Protein AF-A0A0D7ADF9-F1 (afdb_monomer_lite)

Structure (mmCIF, N/CA/C/O backbone):
data_AF-A0A0D7ADF9-F1
#
_entry.id   AF-A0A0D7ADF9-F1
#
loop_
_atom_site.group_PDB
_atom_site.id
_atom_site.type_symbol
_atom_site.label_atom_id
_atom_site.label_alt_id
_atom_site.label_comp_id
_atom_site.label_asym_id
_atom_site.label_entity_id
_atom_site.label_seq_id
_atom_site.pdbx_PDB_ins_code
_atom_site.Cartn_x
_atom_site.Cartn_y
_atom_site.Cartn_z
_atom_site.occupancy
_atom_site.B_iso_or_equiv
_atom_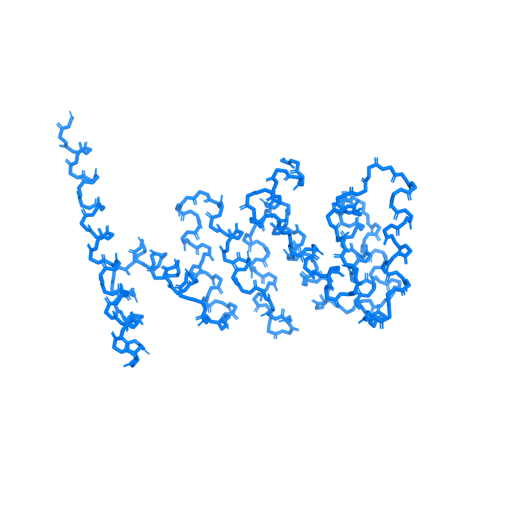site.auth_seq_id
_atom_site.auth_comp_id
_atom_site.auth_asym_id
_atom_site.auth_atom_id
_atom_site.pdbx_PDB_model_num
ATOM 1 N N . GLN A 1 1 ? -10.940 14.613 -0.377 1.00 57.09 1 GLN A N 1
ATOM 2 C CA . GLN A 1 1 ? -11.528 13.599 -1.283 1.00 57.09 1 GLN A CA 1
ATOM 3 C C . GLN A 1 1 ? -12.376 12.644 -0.447 1.00 57.09 1 GLN A C 1
ATOM 5 O O . GLN A 1 1 ? -11.973 12.342 0.666 1.00 57.09 1 GLN A O 1
ATOM 10 N N . THR A 1 2 ? -13.556 12.211 -0.900 1.00 80.81 2 THR A N 1
ATOM 11 C CA . THR A 1 2 ? -14.412 11.307 -0.099 1.00 80.81 2 THR A CA 1
ATOM 12 C C . THR A 1 2 ? -13.936 9.855 -0.244 1.00 80.81 2 THR A C 1
ATOM 14 O O . THR A 1 2 ? -13.665 9.434 -1.366 1.00 80.81 2 THR A O 1
ATOM 17 N N . ILE A 1 3 ? -13.902 9.060 0.839 1.00 86.38 3 ILE A N 1
ATOM 18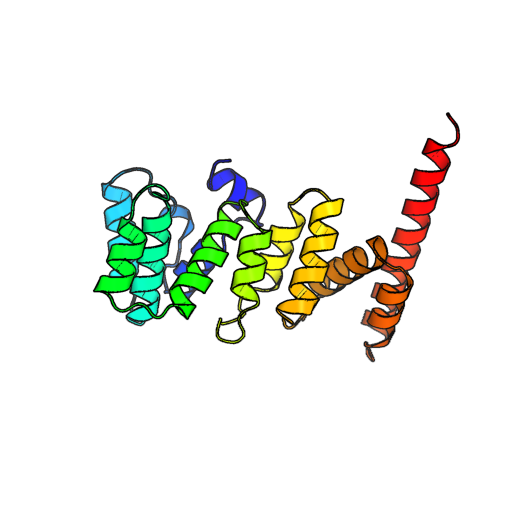 C CA . ILE A 1 3 ? -13.489 7.632 0.826 1.00 86.38 3 ILE A CA 1
ATOM 19 C C . ILE A 1 3 ? -14.104 6.844 -0.337 1.00 86.38 3 ILE A C 1
ATOM 21 O O . ILE A 1 3 ? -13.429 6.043 -0.972 1.00 86.38 3 ILE A O 1
ATOM 25 N N . ARG A 1 4 ? -15.381 7.080 -0.662 1.00 86.19 4 ARG A N 1
ATOM 26 C CA . ARG A 1 4 ? -16.057 6.378 -1.766 1.00 86.19 4 ARG A CA 1
ATOM 27 C C . ARG A 1 4 ? -15.427 6.655 -3.130 1.00 86.19 4 ARG A C 1
ATOM 29 O O . ARG A 1 4 ? -15.276 5.735 -3.923 1.00 86.19 4 ARG A O 1
ATOM 36 N N . GLN A 1 5 ? -15.045 7.906 -3.393 1.00 87.94 5 GLN A N 1
ATOM 37 C CA . GLN A 1 5 ? -14.331 8.266 -4.621 1.00 87.94 5 GLN A CA 1
ATOM 38 C C . GLN A 1 5 ? -12.962 7.592 -4.648 1.00 87.94 5 GLN A C 1
ATOM 40 O O . GLN A 1 5 ? -12.543 7.078 -5.677 1.00 87.94 5 GLN A O 1
ATOM 45 N N . ARG A 1 6 ? -12.282 7.560 -3.498 1.00 90.19 6 ARG A N 1
ATOM 46 C CA . ARG A 1 6 ? -10.973 6.925 -3.379 1.00 90.19 6 ARG A CA 1
ATOM 47 C C . ARG A 1 6 ? -11.046 5.419 -3.629 1.00 90.19 6 ARG A C 1
ATOM 49 O O . ARG A 1 6 ? -10.256 4.899 -4.403 1.00 90.19 6 ARG A O 1
ATOM 56 N N . ARG A 1 7 ? -12.062 4.750 -3.083 1.00 92.50 7 ARG A N 1
ATOM 57 C CA . ARG A 1 7 ? -12.361 3.338 -3.348 1.00 92.50 7 ARG A CA 1
ATOM 58 C C . ARG A 1 7 ? -12.608 3.072 -4.836 1.00 92.50 7 ARG A C 1
ATOM 60 O O . ARG A 1 7 ? -12.082 2.101 -5.364 1.00 92.50 7 ARG A O 1
ATOM 67 N N . ALA A 1 8 ? -13.346 3.944 -5.527 1.00 91.56 8 ALA A N 1
ATOM 68 C CA . ALA A 1 8 ? -13.576 3.810 -6.969 1.00 91.56 8 ALA A CA 1
ATOM 69 C C . ALA A 1 8 ? -12.272 3.877 -7.789 1.00 91.56 8 ALA A C 1
ATOM 71 O O . ALA A 1 8 ? -12.120 3.124 -8.744 1.00 91.56 8 ALA A O 1
ATOM 72 N N . LEU A 1 9 ? -11.313 4.718 -7.384 1.00 90.88 9 LEU A N 1
ATOM 73 C CA . LEU A 1 9 ? -9.990 4.797 -8.021 1.00 90.88 9 LEU A CA 1
ATOM 74 C C . LEU A 1 9 ? -9.098 3.577 -7.734 1.00 90.88 9 LEU A C 1
ATOM 76 O O . LEU A 1 9 ? -8.165 3.313 -8.483 1.00 90.88 9 LEU A O 1
ATOM 80 N N . LEU A 1 10 ? -9.375 2.837 -6.659 1.00 91.19 10 LEU A N 1
ATOM 81 C CA . LEU A 1 10 ? -8.577 1.702 -6.186 1.00 91.19 10 LEU A CA 1
ATOM 82 C C . LEU A 1 10 ? -9.228 0.355 -6.520 1.00 91.19 10 LEU A C 1
ATOM 84 O O . LEU A 1 10 ? -9.239 -0.567 -5.705 1.00 91.19 10 LEU A O 1
ATOM 88 N N . SER A 1 11 ? -9.807 0.241 -7.717 1.00 88.94 11 SER A N 1
ATOM 89 C CA . SER A 1 11 ? -10.508 -0.968 -8.185 1.00 88.94 11 SER A CA 1
ATOM 90 C C . SER A 1 11 ? -11.611 -1.455 -7.238 1.00 88.94 11 SER A C 1
ATOM 92 O O . SER A 1 11 ? -11.844 -2.652 -7.102 1.00 88.94 11 SER A O 1
ATOM 94 N N . GLY A 1 12 ? -12.283 -0.533 -6.547 1.00 89.06 12 GLY A N 1
ATOM 95 C CA . GLY A 1 12 ? -13.403 -0.856 -5.668 1.00 89.06 12 GLY A CA 1
ATOM 96 C C . GLY A 1 12 ? -13.019 -1.320 -4.261 1.00 89.06 12 GLY A C 1
ATOM 97 O O . GLY A 1 12 ? -13.927 -1.572 -3.471 1.00 89.06 12 GLY A O 1
ATOM 98 N N . THR A 1 13 ? -11.730 -1.387 -3.906 1.00 92.88 13 THR A N 1
ATOM 99 C CA . THR A 1 13 ? -11.281 -1.864 -2.585 1.00 92.88 13 THR A CA 1
ATOM 100 C C . THR A 1 13 ? -10.131 -1.043 -2.008 1.00 92.88 13 THR A C 1
ATOM 102 O O . THR A 1 13 ? -9.158 -0.722 -2.691 1.00 92.88 13 THR A O 1
ATOM 105 N N . LEU A 1 14 ? -10.242 -0.725 -0.719 1.00 93.94 14 LEU A N 1
ATOM 106 C CA . LEU A 1 14 ? -9.200 -0.094 0.093 1.00 93.94 14 LEU A CA 1
ATOM 107 C C . LEU A 1 14 ? -8.309 -1.144 0.780 1.00 93.94 14 LEU A C 1
ATOM 109 O O . LEU A 1 14 ? -8.674 -2.322 0.873 1.00 93.94 14 LEU A O 1
ATOM 113 N N . LEU A 1 15 ? -7.167 -0.720 1.324 1.00 93.44 15 LEU A N 1
ATOM 114 C CA . LEU A 1 15 ? -6.345 -1.572 2.192 1.00 93.44 15 LEU A CA 1
ATOM 115 C C . LEU A 1 15 ? -7.129 -1.961 3.446 1.00 93.44 15 LEU A C 1
ATOM 117 O O . LEU A 1 15 ? -7.128 -3.126 3.834 1.00 93.44 15 LEU A O 1
ATOM 121 N N . PHE A 1 16 ? -7.878 -1.026 4.033 1.00 94.25 16 PHE A N 1
ATOM 122 C CA . PHE A 1 16 ? -8.723 -1.316 5.186 1.00 94.25 16 PHE A CA 1
ATOM 123 C C . PHE A 1 16 ? -9.871 -2.274 4.852 1.00 94.25 16 PHE A C 1
ATOM 125 O O . PHE A 1 16 ? -10.178 -3.153 5.652 1.00 94.25 16 PHE A O 1
ATOM 132 N N . ASP A 1 17 ? -10.458 -2.185 3.652 1.00 94.56 17 ASP A N 1
ATOM 133 C CA . ASP A 1 17 ? -11.461 -3.164 3.209 1.00 94.56 17 ASP A CA 1
ATOM 134 C C . ASP A 1 17 ? -10.836 -4.567 3.132 1.00 94.56 17 ASP A C 1
ATOM 136 O O . ASP A 1 17 ? -11.424 -5.545 3.593 1.00 94.56 17 ASP A O 1
ATOM 140 N N . THR A 1 18 ? -9.606 -4.656 2.618 1.00 92.44 18 THR A N 1
ATOM 141 C CA . THR A 1 18 ? -8.841 -5.909 2.552 1.00 92.44 18 THR A CA 1
ATOM 142 C C . THR A 1 18 ? -8.542 -6.446 3.956 1.00 92.44 18 THR A C 1
ATOM 144 O O . THR A 1 18 ? -8.748 -7.631 4.220 1.00 92.44 18 THR A O 1
ATOM 147 N N . LEU A 1 19 ? -8.155 -5.576 4.896 1.00 92.38 19 LEU A N 1
ATOM 148 C CA . LEU A 1 19 ? -7.942 -5.937 6.299 1.00 92.38 19 LEU A CA 1
ATOM 149 C C . LEU A 1 19 ? -9.215 -6.522 6.927 1.00 92.38 19 LEU A C 1
ATOM 151 O O . LEU A 1 19 ? -9.173 -7.621 7.478 1.00 92.38 19 LEU A O 1
ATOM 155 N N . LEU A 1 20 ? -10.355 -5.836 6.802 1.00 93.69 20 LEU A N 1
ATOM 156 C CA . LEU A 1 20 ? -11.640 -6.308 7.330 1.00 93.69 20 LEU A CA 1
ATOM 157 C C . LEU A 1 20 ? -12.050 -7.651 6.706 1.00 93.69 20 LEU A C 1
ATOM 159 O O . LEU A 1 20 ? -12.475 -8.559 7.424 1.00 93.69 20 LEU A O 1
ATOM 163 N N . PHE A 1 21 ? -11.848 -7.814 5.396 1.00 92.94 21 PHE A N 1
ATOM 164 C CA . PHE A 1 21 ? -12.131 -9.066 4.697 1.00 92.94 21 PHE A CA 1
ATOM 165 C C . PHE A 1 21 ? -11.279 -10.234 5.209 1.00 92.94 21 PHE A C 1
ATOM 167 O O . PHE A 1 21 ? -11.805 -11.315 5.486 1.00 92.94 21 PHE A O 1
ATOM 174 N N . THR A 1 22 ? -9.973 -10.025 5.422 1.00 90.12 22 THR A N 1
ATOM 175 C CA . THR A 1 22 ? -9.104 -11.052 6.035 1.00 90.12 22 THR A CA 1
ATOM 176 C C . THR A 1 22 ? -9.523 -11.384 7.471 1.00 90.12 22 THR A C 1
ATOM 178 O O . THR A 1 22 ? -9.402 -12.531 7.905 1.00 90.12 22 THR A O 1
ATOM 181 N N . GLY A 1 23 ? -10.127 -10.417 8.166 1.00 88.69 23 GLY A N 1
ATOM 182 C CA . GLY A 1 23 ? -10.823 -10.589 9.439 1.00 88.69 23 GLY A CA 1
ATOM 183 C C . GLY A 1 23 ? -12.158 -11.323 9.359 1.00 88.69 23 GLY A C 1
ATOM 184 O O . GLY A 1 23 ? -12.841 -11.440 10.366 1.00 88.69 23 GLY A O 1
ATOM 185 N N . GLY A 1 24 ? -12.578 -11.836 8.206 1.00 89.94 24 GLY A N 1
ATOM 186 C CA . GLY A 1 24 ? -13.839 -12.573 8.080 1.00 89.94 24 GLY A CA 1
ATOM 187 C C . GLY A 1 24 ? -15.088 -11.696 7.979 1.00 89.94 24 GLY A C 1
ATOM 188 O O . GLY A 1 24 ? -16.194 -12.231 7.986 1.00 89.94 24 GLY A O 1
ATOM 189 N N . ILE A 1 25 ? -14.939 -10.378 7.837 1.00 93.38 25 ILE A N 1
ATOM 190 C CA . ILE A 1 25 ? -16.053 -9.483 7.514 1.00 93.38 25 ILE A CA 1
ATOM 191 C C . ILE A 1 25 ? -16.279 -9.559 6.001 1.00 93.38 25 ILE A C 1
ATOM 193 O O . ILE A 1 25 ? -15.477 -9.058 5.219 1.00 93.38 25 ILE A O 1
ATOM 197 N N . THR A 1 26 ? -17.357 -10.218 5.581 1.00 89.00 26 THR A N 1
ATOM 198 C CA . THR A 1 26 ? -17.591 -10.585 4.173 1.00 89.00 26 THR A CA 1
ATOM 199 C C . THR A 1 26 ? -17.927 -9.408 3.261 1.00 89.00 26 THR A C 1
ATOM 201 O O . THR A 1 26 ? -17.596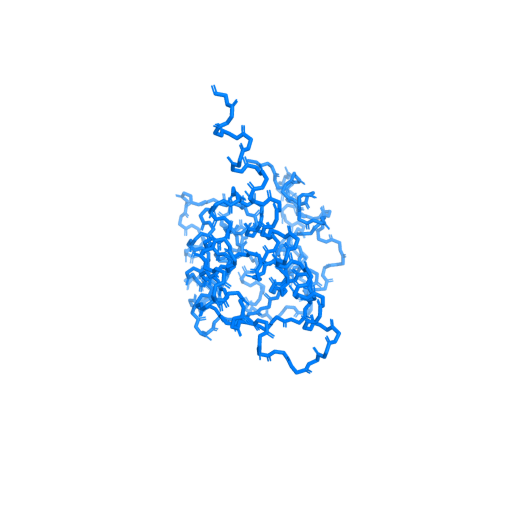 -9.459 2.080 1.00 89.00 26 THR A O 1
ATOM 204 N N . ASP A 1 27 ? -18.531 -8.343 3.794 1.00 90.69 27 ASP A N 1
ATOM 205 C CA . ASP A 1 27 ? -18.849 -7.122 3.044 1.00 90.69 27 ASP A CA 1
ATOM 206 C C . ASP A 1 27 ? -18.341 -5.855 3.765 1.00 90.69 27 ASP A C 1
ATOM 208 O O . ASP A 1 27 ? -19.103 -5.138 4.422 1.00 90.69 27 ASP A O 1
ATOM 212 N N . PRO A 1 28 ? -17.033 -5.552 3.668 1.00 91.88 28 PRO A N 1
ATOM 213 C CA . PRO A 1 28 ? -16.448 -4.360 4.281 1.00 91.88 28 PRO A CA 1
ATOM 214 C C . PRO A 1 28 ? -17.020 -3.046 3.735 1.00 91.88 28 PRO A C 1
ATOM 216 O O . PRO A 1 28 ? -17.147 -2.064 4.470 1.00 91.88 28 PRO A O 1
ATOM 219 N N . ALA A 1 29 ? -17.386 -3.015 2.450 1.00 90.75 29 ALA A N 1
ATOM 220 C CA . ALA A 1 29 ? -17.785 -1.794 1.758 1.00 90.75 29 ALA A CA 1
ATOM 221 C C . ALA A 1 29 ? -19.143 -1.248 2.230 1.00 90.75 29 ALA A C 1
ATOM 223 O O . ALA A 1 29 ? -19.370 -0.036 2.132 1.00 90.75 29 ALA A O 1
ATOM 224 N N . SER A 1 30 ? -20.028 -2.106 2.754 1.00 90.50 30 SER A N 1
ATOM 225 C CA . SER A 1 30 ? -21.293 -1.678 3.366 1.00 90.50 30 SER A CA 1
ATOM 226 C C . SER A 1 30 ? -21.139 -1.166 4.798 1.00 90.50 30 SER A C 1
ATOM 228 O O . SER A 1 30 ? -21.942 -0.334 5.232 1.00 90.50 30 SER A O 1
ATOM 230 N N . LEU A 1 31 ? -20.102 -1.605 5.518 1.00 91.44 31 LEU A N 1
ATOM 231 C CA . LEU A 1 31 ? -19.829 -1.188 6.896 1.00 91.44 31 LEU A CA 1
ATOM 232 C C . LEU A 1 31 ? -18.929 0.052 6.981 1.00 91.44 31 LEU A C 1
ATOM 234 O O . LEU A 1 31 ? -19.124 0.890 7.865 1.00 91.44 31 LEU A O 1
ATOM 238 N N . TYR A 1 32 ? -17.967 0.194 6.066 1.00 91.69 32 TYR A N 1
ATOM 239 C CA . TYR A 1 32 ? -17.003 1.292 6.052 1.00 91.69 32 TYR A CA 1
ATOM 240 C C . TYR A 1 32 ? -17.137 2.170 4.787 1.00 91.69 32 TYR A C 1
ATOM 242 O O . TYR A 1 32 ? -17.146 1.655 3.663 1.00 91.69 32 TYR A O 1
ATOM 250 N N . PRO A 1 33 ? -17.179 3.512 4.912 1.00 91.75 33 PRO A N 1
ATOM 251 C CA . PRO A 1 33 ? -17.131 4.289 6.152 1.00 91.75 33 PRO A CA 1
ATOM 252 C C . PRO A 1 33 ? -18.488 4.357 6.877 1.00 91.75 33 PRO A C 1
ATOM 254 O O . PRO A 1 33 ? -19.530 4.452 6.215 1.00 91.75 33 PRO A O 1
ATOM 257 N N . PRO A 1 34 ? -18.494 4.386 8.223 1.00 91.56 34 PRO A N 1
ATOM 258 C CA . PRO A 1 34 ? -19.718 4.557 8.996 1.00 91.56 34 PRO A CA 1
ATOM 259 C C . PRO A 1 34 ? -20.325 5.945 8.746 1.00 91.56 34 PRO A C 1
ATOM 261 O O . PRO A 1 34 ? -19.618 6.950 8.710 1.00 91.56 34 PRO A O 1
ATOM 264 N N . LYS A 1 35 ? -21.650 6.002 8.557 1.00 89.19 35 LYS A N 1
ATOM 265 C CA . LYS A 1 35 ? -22.384 7.250 8.259 1.00 89.19 35 LYS A CA 1
ATOM 266 C C . LYS A 1 35 ? -22.910 7.959 9.510 1.00 89.19 35 LYS A C 1
ATOM 268 O O . LYS A 1 35 ? -23.186 9.151 9.462 1.00 89.19 35 LYS A O 1
ATOM 273 N N . ASP A 1 36 ? -23.071 7.213 10.597 1.00 91.62 36 ASP A N 1
ATOM 274 C CA . ASP A 1 36 ? -23.625 7.662 11.870 1.00 91.62 36 ASP A CA 1
ATOM 275 C C . ASP A 1 36 ? -23.057 6.815 13.028 1.00 91.62 36 ASP A C 1
ATOM 277 O O . ASP A 1 36 ? -22.325 5.840 12.817 1.00 91.62 36 ASP A O 1
ATOM 281 N N . LEU A 1 37 ? -23.392 7.187 14.268 1.00 91.25 37 LEU A N 1
ATOM 282 C CA . LEU A 1 37 ? -22.917 6.502 15.474 1.00 91.25 37 LEU A CA 1
ATOM 283 C C . LEU A 1 37 ? -23.370 5.033 15.541 1.00 91.25 37 LEU A C 1
ATOM 285 O O . LEU A 1 37 ? -22.626 4.179 16.024 1.00 91.25 37 LEU A O 1
ATOM 289 N N . SER A 1 38 ? -24.568 4.720 15.050 1.00 93.94 38 SER A N 1
ATOM 290 C CA . SER A 1 38 ? -25.106 3.356 15.039 1.00 93.94 38 SER A CA 1
ATOM 291 C C . SER A 1 38 ? -24.348 2.472 14.046 1.00 93.94 38 SER A C 1
ATOM 293 O O . SER A 1 38 ? -24.029 1.323 14.349 1.00 93.94 38 SER A O 1
ATOM 295 N N . ALA A 1 39 ? -23.999 3.004 12.874 1.00 93.12 39 ALA A N 1
ATOM 296 C CA . ALA A 1 39 ? -23.142 2.349 11.895 1.00 93.12 39 ALA A CA 1
ATOM 297 C C . ALA A 1 39 ? -21.728 2.124 12.445 1.00 93.12 39 ALA A C 1
ATOM 299 O O . ALA A 1 39 ? -21.191 1.032 12.279 1.00 93.12 39 ALA A O 1
ATOM 300 N N . LEU A 1 40 ? -21.161 3.103 13.161 1.00 94.06 40 LEU A N 1
ATOM 301 C CA . LEU A 1 40 ? -19.863 2.939 13.818 1.00 94.06 40 LEU A CA 1
ATOM 302 C C . LEU A 1 40 ? -19.903 1.824 14.870 1.00 94.06 40 LEU A C 1
ATOM 304 O O . LEU A 1 40 ? -19.030 0.962 14.868 1.00 94.06 40 LEU A O 1
ATOM 308 N N . ARG A 1 41 ? -20.934 1.787 15.725 1.00 94.69 41 ARG A N 1
ATOM 309 C CA . ARG A 1 41 ? -21.112 0.711 16.717 1.00 94.69 41 ARG A CA 1
ATOM 310 C C . ARG A 1 41 ? -21.208 -0.665 16.061 1.00 94.69 41 ARG A C 1
ATOM 312 O O . ARG A 1 41 ? -20.578 -1.596 16.544 1.00 94.69 41 ARG A O 1
ATOM 319 N N . ARG A 1 42 ? -21.943 -0.786 14.948 1.00 94.75 42 ARG A N 1
ATOM 320 C CA . ARG A 1 42 ? -22.027 -2.039 14.177 1.00 94.75 42 ARG A CA 1
ATOM 321 C C . ARG A 1 42 ? -20.680 -2.460 13.595 1.00 94.75 42 ARG A C 1
ATOM 323 O O . ARG A 1 42 ? -20.345 -3.633 13.671 1.00 94.75 42 ARG A O 1
ATOM 330 N N . LEU A 1 43 ? -19.911 -1.522 13.041 1.00 95.38 43 LEU A N 1
ATOM 331 C CA . LEU A 1 43 ? -18.573 -1.807 12.517 1.00 95.38 43 LEU A CA 1
ATOM 332 C C . LEU A 1 43 ? -17.622 -2.264 13.632 1.00 95.38 43 LEU A C 1
ATOM 334 O O . LEU A 1 43 ? -16.918 -3.253 13.464 1.00 95.38 43 LEU A O 1
ATOM 338 N N . VAL A 1 44 ? -17.628 -1.582 14.780 1.00 94.94 44 VAL A N 1
ATOM 339 C CA . VAL A 1 44 ? -16.801 -1.963 15.935 1.00 94.94 44 VAL A CA 1
ATOM 340 C C . VAL A 1 44 ? -17.205 -3.336 16.470 1.00 94.94 44 VAL A C 1
ATOM 342 O O . VAL A 1 44 ? -16.325 -4.164 16.683 1.00 94.94 44 VAL A O 1
ATOM 345 N N . ALA A 1 45 ? -18.505 -3.612 16.615 1.00 94.94 45 ALA A N 1
ATOM 346 C CA . ALA A 1 45 ? -18.993 -4.930 17.021 1.00 94.94 45 ALA A CA 1
ATOM 347 C C . ALA A 1 45 ? -18.552 -6.021 16.032 1.00 94.94 45 ALA A C 1
ATOM 349 O O . ALA A 1 45 ? -17.985 -7.022 16.445 1.00 94.94 45 ALA A O 1
ATOM 350 N N . ALA A 1 46 ? -18.679 -5.787 14.721 1.00 95.12 46 ALA A N 1
ATOM 351 C CA . ALA A 1 46 ? -18.221 -6.734 13.702 1.00 95.12 46 ALA A CA 1
ATOM 352 C C . ALA A 1 46 ? -16.707 -7.021 13.775 1.00 95.12 46 ALA A C 1
ATOM 354 O O . ALA A 1 46 ? -16.280 -8.147 13.530 1.00 95.12 46 ALA A O 1
ATOM 355 N N . ILE A 1 47 ? -15.889 -6.020 14.125 1.00 95.06 47 ILE A N 1
ATOM 356 C CA . ILE A 1 47 ? -14.447 -6.202 14.355 1.00 95.06 47 ILE A CA 1
ATOM 357 C C . ILE A 1 47 ? -14.195 -6.992 15.647 1.00 95.06 47 ILE A C 1
ATOM 359 O O . ILE A 1 47 ? -13.322 -7.856 15.666 1.00 95.06 47 ILE A O 1
ATOM 363 N N . GLN A 1 48 ? -14.931 -6.705 16.723 1.00 93.69 48 GLN A N 1
ATOM 364 C CA . GLN A 1 48 ? -14.769 -7.365 18.023 1.00 93.69 48 GLN A CA 1
ATOM 365 C C . GLN A 1 48 ? -15.220 -8.829 18.003 1.00 93.69 48 GLN A C 1
ATOM 367 O O . GLN A 1 48 ? -14.526 -9.676 18.562 1.00 93.69 48 GLN A O 1
ATOM 372 N N . ASP A 1 49 ? -16.322 -9.118 17.314 1.00 93.06 49 ASP A N 1
ATOM 373 C CA . ASP A 1 49 ? -16.923 -10.450 17.195 1.00 93.06 49 ASP A CA 1
ATOM 374 C C . ASP A 1 49 ? -16.239 -11.314 16.117 1.00 93.06 49 ASP A C 1
ATOM 376 O O . ASP A 1 49 ? -16.553 -12.496 15.954 1.00 93.06 49 ASP A O 1
ATOM 380 N N . SER A 1 50 ? -15.285 -10.745 15.371 1.00 92.62 50 SER A N 1
ATOM 381 C CA . SER A 1 50 ? -14.498 -11.482 14.385 1.00 92.62 50 SER A CA 1
ATOM 382 C C . SER A 1 50 ? -13.658 -12.574 15.052 1.00 92.62 50 SER A C 1
ATOM 384 O O . SER A 1 50 ? -12.706 -12.308 15.787 1.00 92.62 50 SER A O 1
ATOM 386 N N . SER A 1 51 ? -13.942 -13.826 14.696 1.00 85.31 51 SER A N 1
ATOM 387 C CA . SER A 1 51 ? -13.169 -14.990 15.141 1.00 85.31 51 SER A CA 1
ATOM 388 C C . SER A 1 51 ? -11.800 -15.120 14.463 1.00 85.31 51 SER A C 1
ATOM 390 O O . SER A 1 51 ? -10.941 -15.851 14.951 1.00 85.31 51 SER A O 1
ATOM 392 N N . ARG A 1 52 ? -11.577 -14.426 13.338 1.00 90.25 52 ARG A N 1
ATOM 393 C CA . ARG A 1 52 ? -10.311 -14.469 12.582 1.00 90.25 52 ARG A CA 1
ATOM 394 C C . ARG A 1 52 ? -9.287 -13.454 13.066 1.00 90.25 52 ARG A C 1
ATOM 396 O O . ARG A 1 52 ? -8.100 -13.598 12.763 1.00 90.25 52 ARG A O 1
ATOM 403 N N . PHE A 1 53 ? -9.720 -12.435 13.797 1.00 91.06 53 PHE A N 1
ATOM 404 C CA . PHE A 1 53 ? -8.804 -11.492 14.407 1.00 91.06 53 PHE A CA 1
ATOM 405 C C . PHE A 1 53 ? -8.360 -11.959 15.795 1.00 91.06 53 PHE A C 1
ATOM 407 O O . PHE A 1 53 ? -9.143 -12.070 16.744 1.00 91.06 53 PHE A O 1
ATOM 414 N N . ASP A 1 54 ? -7.048 -12.146 15.929 1.00 90.44 54 ASP A N 1
ATOM 415 C CA . ASP A 1 54 ? -6.400 -12.100 17.232 1.00 90.44 54 ASP A CA 1
ATOM 416 C C . ASP A 1 54 ? -6.574 -10.708 17.874 1.00 90.44 54 ASP A C 1
ATOM 418 O O . ASP A 1 54 ? -6.998 -9.740 17.233 1.00 90.44 54 ASP A O 1
ATOM 422 N N . GLN A 1 55 ? -6.267 -10.614 19.166 1.00 91.00 55 GLN A N 1
ATOM 423 C CA . GLN A 1 55 ? -6.448 -9.379 19.927 1.00 91.00 55 GLN A CA 1
ATOM 424 C C . GLN A 1 55 ? -5.691 -8.196 19.298 1.00 91.00 55 GLN A C 1
ATOM 426 O O . GLN A 1 55 ? -6.242 -7.107 19.176 1.00 91.00 55 GLN A O 1
ATOM 431 N N . ILE A 1 56 ? -4.470 -8.429 18.810 1.00 89.19 56 ILE A N 1
ATOM 432 C CA . ILE A 1 56 ? -3.617 -7.390 18.223 1.00 89.19 56 ILE A CA 1
ATOM 433 C C . ILE A 1 56 ? -4.238 -6.837 16.936 1.00 89.19 56 ILE A C 1
ATOM 435 O O . ILE A 1 56 ? -4.253 -5.622 16.731 1.00 89.19 56 ILE A O 1
ATOM 439 N N . LYS A 1 57 ? -4.770 -7.701 16.066 1.00 89.88 57 LYS A N 1
ATOM 440 C CA . LYS A 1 57 ? -5.449 -7.291 14.830 1.00 89.88 57 LYS A CA 1
ATOM 441 C C . LYS A 1 57 ? -6.736 -6.528 15.119 1.00 89.88 57 LYS A C 1
ATOM 443 O O . LYS A 1 57 ? -6.985 -5.525 14.450 1.00 89.88 57 LYS A O 1
ATOM 448 N N . ARG A 1 58 ? -7.515 -6.943 16.129 1.00 94.00 58 ARG A N 1
ATOM 449 C CA . ARG A 1 58 ? -8.710 -6.197 16.574 1.00 94.00 58 ARG A CA 1
ATOM 450 C C . ARG A 1 58 ? -8.331 -4.800 17.046 1.00 94.00 58 ARG A C 1
ATOM 452 O O . ARG A 1 58 ? -8.900 -3.822 16.565 1.00 94.00 58 ARG A O 1
ATOM 459 N N . ASP A 1 59 ? -7.326 -4.699 17.909 1.00 93.31 59 ASP A N 1
ATOM 460 C CA . ASP A 1 59 ? -6.879 -3.416 18.449 1.00 93.31 59 ASP A CA 1
ATOM 461 C C . ASP A 1 59 ? -6.280 -2.524 17.352 1.00 93.31 59 ASP A C 1
ATOM 463 O O . ASP A 1 59 ? -6.560 -1.328 17.306 1.00 93.31 59 ASP A O 1
ATOM 467 N N . SER A 1 60 ? -5.549 -3.099 16.394 1.00 91.81 60 SER A N 1
ATOM 468 C CA . SER A 1 60 ? -5.027 -2.374 15.226 1.00 91.81 60 SER A CA 1
ATOM 469 C C . SER A 1 60 ? -6.152 -1.852 14.322 1.00 91.81 60 SER A C 1
ATOM 471 O O . SER A 1 60 ? -6.118 -0.702 13.888 1.00 91.81 60 SER A O 1
ATOM 473 N N . ALA A 1 61 ? -7.197 -2.649 14.075 1.00 93.56 61 ALA A N 1
ATOM 474 C CA . ALA A 1 61 ? -8.354 -2.215 13.293 1.00 93.56 61 ALA A CA 1
ATOM 475 C C . ALA A 1 61 ? -9.151 -1.104 14.002 1.00 93.56 61 ALA A C 1
ATOM 477 O O . ALA A 1 61 ? -9.593 -0.154 13.357 1.00 93.56 61 ALA A O 1
ATOM 478 N N . ILE A 1 62 ? -9.297 -1.169 15.329 1.00 94.19 62 ILE A N 1
ATOM 479 C CA . ILE A 1 62 ? -9.920 -0.093 16.116 1.00 94.19 62 ILE A CA 1
ATOM 480 C C . ILE A 1 62 ? -9.045 1.167 16.092 1.00 94.19 62 ILE A C 1
ATOM 482 O O . ILE A 1 62 ? -9.556 2.267 15.870 1.00 94.19 62 ILE A O 1
ATOM 486 N N . TYR A 1 63 ? -7.728 1.020 16.245 1.00 94.25 63 TYR A N 1
ATOM 487 C CA . TYR A 1 63 ? -6.771 2.120 16.134 1.00 94.25 63 TYR A CA 1
ATOM 488 C C . TYR A 1 63 ? -6.875 2.833 14.775 1.00 94.25 63 TYR A C 1
ATOM 490 O O . TYR A 1 63 ? -6.907 4.065 14.730 1.00 94.25 63 TYR A O 1
ATOM 498 N N . TYR A 1 64 ? -7.035 2.080 13.679 1.00 94.06 64 TYR A N 1
ATOM 499 C CA . TYR A 1 64 ? -7.288 2.633 12.344 1.00 94.06 64 TYR A CA 1
ATOM 500 C C . TYR A 1 64 ? -8.536 3.529 12.303 1.00 94.06 64 TYR A C 1
ATOM 502 O O . TYR A 1 64 ? -8.532 4.586 11.676 1.00 94.06 64 TYR A O 1
ATOM 510 N N . LEU A 1 65 ? -9.624 3.133 12.968 1.00 93.56 65 LEU A N 1
ATOM 511 C CA . LEU A 1 65 ? -10.846 3.943 13.010 1.00 93.56 65 LEU A CA 1
ATOM 512 C C . LEU A 1 65 ? -10.645 5.226 13.823 1.00 93.56 65 LEU A C 1
ATOM 514 O O . LEU A 1 65 ? -11.120 6.290 13.426 1.00 93.56 65 LEU A O 1
ATOM 518 N N . LEU A 1 66 ? -9.910 5.147 14.936 1.00 92.00 66 LEU A N 1
ATOM 519 C CA . LEU A 1 66 ? -9.616 6.304 15.787 1.00 92.00 66 LEU A CA 1
ATOM 520 C C . LEU A 1 66 ? -8.744 7.349 15.080 1.00 92.00 66 LEU A C 1
ATOM 522 O O . LEU A 1 66 ? -8.868 8.539 15.372 1.00 92.00 66 LEU A O 1
ATOM 526 N N . LYS A 1 67 ? -7.926 6.933 14.106 1.00 89.75 67 LYS A N 1
ATOM 527 C CA . LYS A 1 67 ? -7.122 7.828 13.256 1.00 89.75 67 LYS A CA 1
ATOM 528 C C . LYS A 1 67 ? -7.940 8.826 12.441 1.00 89.75 67 LYS A C 1
ATOM 530 O O . LYS A 1 67 ? -7.388 9.831 12.015 1.00 89.75 67 LYS A O 1
ATOM 535 N N . TRP A 1 68 ? -9.249 8.620 12.283 1.00 84.75 68 TRP A N 1
ATOM 536 C CA . TRP A 1 68 ? -10.128 9.611 11.652 1.00 84.75 68 TRP A CA 1
ATOM 537 C C . TRP A 1 68 ? -10.140 10.968 12.375 1.00 84.75 68 TRP A C 1
ATOM 539 O O . TRP A 1 68 ? -10.447 11.996 11.776 1.00 84.75 68 TRP A O 1
ATOM 549 N N . HIS A 1 69 ? -9.790 10.976 13.662 1.00 81.50 69 HIS A N 1
ATOM 550 C CA . HIS A 1 69 ? -9.678 12.171 14.487 1.00 81.50 69 HIS A CA 1
ATOM 551 C C . HIS A 1 69 ? -8.203 12.543 14.705 1.00 81.50 69 HIS A C 1
ATOM 553 O O . HIS A 1 69 ? -7.738 12.563 15.839 1.00 81.50 69 HIS A O 1
ATOM 559 N N . GLU A 1 70 ? -7.457 12.830 13.628 1.00 70.06 70 GLU A N 1
ATOM 560 C CA . GLU A 1 70 ? -6.004 13.105 13.676 1.00 70.06 70 GLU A CA 1
ATOM 561 C C . GLU A 1 70 ? -5.588 14.211 14.660 1.00 70.06 70 GLU A C 1
ATOM 563 O O . GLU A 1 70 ? -4.462 14.205 15.156 1.00 70.06 70 GLU A O 1
ATOM 568 N N . THR A 1 71 ? -6.477 15.167 14.938 1.00 75.25 71 THR A N 1
ATOM 569 C CA . THR A 1 71 ? -6.223 16.281 15.861 1.00 75.25 71 THR A CA 1
ATOM 570 C C . THR A 1 71 ? -6.329 15.891 17.336 1.00 75.25 71 THR A C 1
ATOM 572 O O . THR A 1 71 ? -5.979 16.697 18.193 1.00 75.25 71 THR A O 1
ATOM 575 N N . ASP A 1 72 ? -6.846 14.700 17.645 1.00 81.94 72 ASP A N 1
ATOM 576 C CA . ASP A 1 72 ? -7.050 14.205 19.006 1.00 81.94 72 ASP A CA 1
ATOM 577 C C . ASP A 1 72 ? -6.005 13.126 19.360 1.00 81.94 72 ASP A C 1
ATOM 579 O O . ASP A 1 72 ? -5.549 12.356 18.514 1.00 81.94 72 ASP A O 1
ATOM 583 N N . ASP A 1 73 ? -5.645 13.036 20.638 1.00 84.38 73 ASP A N 1
ATOM 584 C CA . ASP A 1 73 ? -4.702 12.045 21.160 1.00 84.38 73 ASP A CA 1
ATOM 585 C C . ASP A 1 73 ? -5.348 10.664 21.387 1.00 84.38 73 ASP A C 1
ATOM 587 O O . ASP A 1 73 ? -4.658 9.696 21.701 1.00 84.38 73 ASP A O 1
ATOM 591 N N . ARG A 1 74 ? -6.664 10.523 21.164 1.00 89.25 74 ARG A N 1
ATOM 592 C CA . ARG A 1 74 ? -7.418 9.263 21.356 1.00 89.25 74 ARG A CA 1
ATOM 593 C C . ARG A 1 74 ? -6.747 8.033 20.761 1.00 89.25 74 ARG A C 1
ATOM 595 O O . ARG A 1 74 ? -6.681 7.008 21.430 1.00 89.25 74 ARG A O 1
ATOM 602 N N . ALA A 1 75 ? -6.259 8.114 19.523 1.00 90.19 75 ALA A N 1
ATOM 603 C CA . ALA A 1 75 ? -5.619 6.970 18.879 1.00 90.19 75 ALA A CA 1
ATOM 604 C C . ALA A 1 75 ? -4.344 6.550 19.633 1.00 90.19 75 ALA A C 1
ATOM 606 O O . ALA A 1 75 ? -4.136 5.367 19.896 1.00 90.19 75 ALA A O 1
ATOM 607 N N . ARG A 1 76 ? -3.506 7.514 20.035 1.00 88.50 76 ARG A N 1
ATOM 608 C CA . ARG A 1 76 ? -2.259 7.253 20.773 1.00 88.50 76 ARG A CA 1
ATOM 609 C C . ARG A 1 76 ? -2.529 6.773 22.193 1.00 88.50 76 ARG A C 1
ATOM 611 O O . ARG A 1 76 ? -1.936 5.786 22.616 1.00 88.50 76 ARG A O 1
ATOM 618 N N . SER A 1 77 ? -3.453 7.427 22.889 1.00 91.06 77 SER A N 1
ATOM 619 C CA . SER A 1 77 ? -3.917 7.018 24.212 1.00 91.06 77 SER A CA 1
ATOM 620 C C . SER A 1 77 ? -4.457 5.580 24.195 1.00 91.06 77 SER A C 1
ATOM 622 O O . SER A 1 77 ? -4.068 4.780 25.042 1.00 91.06 77 SER A O 1
ATOM 624 N N . PHE A 1 78 ? -5.252 5.213 23.180 1.00 93.19 78 PHE A N 1
ATOM 625 C CA . PHE A 1 78 ? -5.751 3.846 22.987 1.00 93.19 78 PHE A CA 1
ATOM 626 C C . PHE A 1 78 ? -4.625 2.835 22.734 1.00 93.19 78 PHE A C 1
ATOM 628 O O . PHE A 1 78 ? -4.590 1.777 23.360 1.00 93.19 78 PHE A O 1
ATOM 635 N N . ALA A 1 79 ? -3.681 3.151 21.840 1.00 91.44 79 ALA A N 1
ATOM 636 C CA . ALA A 1 79 ? -2.554 2.262 21.561 1.00 91.44 79 ALA A CA 1
ATOM 637 C C . ALA A 1 79 ? -1.715 1.992 22.819 1.00 91.44 79 ALA A C 1
ATOM 639 O O . ALA A 1 79 ? -1.342 0.847 23.068 1.00 91.44 79 ALA A O 1
ATOM 640 N N . SER A 1 80 ? -1.475 3.025 23.632 1.00 90.38 80 SER A N 1
ATOM 641 C CA . SER A 1 80 ? -0.760 2.903 24.906 1.00 90.38 80 SER A CA 1
ATOM 642 C C . SER A 1 80 ? -1.537 2.072 25.928 1.00 90.38 80 SER A C 1
ATOM 644 O O . SER A 1 80 ? -0.951 1.199 26.561 1.00 90.38 80 SER A O 1
ATOM 646 N N . SER A 1 81 ? -2.850 2.292 26.075 1.00 91.56 81 SER A N 1
ATOM 647 C CA . SER A 1 81 ? -3.668 1.548 27.042 1.00 91.56 81 SER A CA 1
ATOM 648 C C . SER A 1 81 ? -3.831 0.074 26.678 1.00 91.56 81 SER A C 1
ATOM 650 O O . SER A 1 81 ? -3.863 -0.774 27.563 1.00 91.56 81 SER A O 1
ATOM 652 N N . MET A 1 82 ? -3.924 -0.233 25.382 1.00 89.88 82 MET A N 1
ATOM 653 C CA . MET A 1 82 ? -4.069 -1.603 24.878 1.00 89.88 82 MET A CA 1
ATOM 654 C C . MET A 1 82 ? -2.723 -2.312 24.671 1.00 89.88 82 MET A C 1
ATOM 656 O O . MET A 1 82 ? -2.697 -3.484 24.306 1.00 89.88 82 MET A O 1
ATOM 660 N N . GLY A 1 83 ? -1.596 -1.624 24.888 1.00 87.50 83 GLY A N 1
ATOM 661 C CA . GLY A 1 83 ? -0.263 -2.194 24.692 1.00 87.50 83 GLY A CA 1
ATOM 662 C C . GLY A 1 83 ? 0.028 -2.578 23.237 1.00 87.50 83 GLY A C 1
ATOM 663 O O . GLY A 1 83 ? 0.764 -3.534 22.987 1.00 87.50 83 GLY A O 1
ATOM 664 N N . VAL A 1 84 ? -0.547 -1.861 22.263 1.00 87.50 84 VAL A N 1
ATOM 665 C CA . VAL A 1 84 ? -0.335 -2.147 20.837 1.00 87.50 84 VAL A CA 1
ATOM 666 C C . VAL A 1 84 ? 1.118 -1.846 20.485 1.00 87.50 84 VAL A C 1
ATOM 668 O O . VAL A 1 84 ? 1.574 -0.705 20.577 1.00 87.50 84 VAL A O 1
ATOM 671 N N . HIS A 1 85 ? 1.858 -2.873 20.063 1.00 88.12 85 HIS A N 1
ATOM 672 C CA . HIS A 1 85 ? 3.276 -2.722 19.745 1.00 88.12 85 HIS A CA 1
ATOM 673 C C . HIS A 1 85 ? 3.490 -1.684 18.619 1.00 88.12 85 HIS A C 1
ATOM 675 O O . HIS A 1 85 ? 2.744 -1.710 17.632 1.00 88.12 85 HIS A O 1
ATOM 681 N N . PRO A 1 86 ? 4.534 -0.827 18.690 1.00 87.50 86 PRO A N 1
ATOM 682 C CA . PRO A 1 86 ? 4.775 0.244 17.715 1.00 87.50 86 PRO A CA 1
ATOM 683 C C . PRO A 1 86 ? 4.810 -0.195 16.245 1.00 87.50 86 PRO A C 1
ATOM 685 O O . PRO A 1 86 ? 4.476 0.577 15.354 1.00 87.50 86 PRO A O 1
ATOM 688 N N . GLN A 1 87 ? 5.183 -1.447 15.972 1.00 89.25 87 GLN A N 1
ATOM 689 C CA . GLN A 1 87 ? 5.180 -1.989 14.608 1.00 89.25 87 GLN A CA 1
ATOM 690 C C . GLN A 1 87 ? 3.768 -2.064 13.997 1.00 89.25 87 GLN A C 1
ATOM 692 O O . GLN A 1 87 ? 3.597 -1.813 12.808 1.00 89.25 87 GLN A O 1
ATOM 697 N N . PHE A 1 88 ? 2.745 -2.374 14.802 1.00 88.69 88 PHE A N 1
ATOM 698 C CA . PHE A 1 88 ? 1.364 -2.481 14.327 1.00 88.69 88 PHE A CA 1
ATOM 699 C C . PHE A 1 88 ? 0.718 -1.108 14.186 1.00 88.69 88 PHE A C 1
ATOM 701 O O . PHE A 1 88 ? -0.029 -0.885 13.234 1.00 88.69 88 PHE A O 1
ATOM 708 N N . THR A 1 89 ? 1.046 -0.160 15.069 1.00 91.25 89 THR A N 1
ATOM 709 C CA . THR A 1 89 ? 0.605 1.231 14.903 1.00 91.25 89 THR A CA 1
ATOM 710 C C . THR A 1 89 ? 1.258 1.872 13.681 1.00 91.25 89 THR A C 1
ATOM 712 O O . THR A 1 89 ? 0.557 2.509 12.904 1.00 91.25 89 THR A O 1
ATOM 715 N N . ALA A 1 90 ? 2.552 1.632 13.431 1.00 91.44 90 ALA A N 1
ATOM 716 C CA . ALA A 1 90 ? 3.249 2.105 12.232 1.00 91.44 90 ALA A CA 1
ATOM 717 C C . ALA A 1 90 ? 2.658 1.528 10.935 1.00 91.44 90 ALA A C 1
ATOM 719 O O . ALA A 1 90 ? 2.442 2.268 9.974 1.00 91.44 90 ALA A O 1
ATOM 720 N N . LEU A 1 91 ? 2.350 0.226 10.915 1.00 91.69 91 LEU A N 1
ATOM 721 C CA . LEU A 1 91 ? 1.685 -0.415 9.779 1.00 91.69 91 LEU A CA 1
ATOM 722 C C . LEU A 1 91 ? 0.288 0.166 9.540 1.00 91.69 91 LEU A C 1
ATOM 724 O O . LEU A 1 91 ? -0.062 0.532 8.419 1.00 91.69 91 LEU A O 1
ATOM 728 N N . THR A 1 92 ? -0.495 0.296 10.609 1.00 92.56 92 THR A N 1
ATOM 729 C CA . THR A 1 92 ? -1.854 0.838 10.532 1.00 92.56 92 THR A CA 1
ATOM 730 C C . THR A 1 92 ? -1.847 2.295 10.068 1.00 92.56 92 THR A C 1
ATOM 732 O O . THR A 1 92 ? -2.669 2.680 9.239 1.00 92.56 92 THR A O 1
ATOM 735 N N . ASP A 1 93 ? -0.877 3.086 10.529 1.00 93.00 93 ASP A N 1
ATOM 736 C CA . ASP A 1 93 ? -0.644 4.455 10.073 1.00 93.00 93 ASP A CA 1
ATOM 737 C C . ASP A 1 93 ? -0.335 4.514 8.584 1.00 93.00 93 ASP A C 1
ATOM 739 O O . ASP A 1 93 ? -0.911 5.334 7.868 1.00 93.00 93 ASP A O 1
ATOM 743 N N . ALA A 1 94 ? 0.555 3.643 8.107 1.00 93.94 94 ALA A N 1
ATOM 744 C CA . ALA A 1 94 ? 0.887 3.577 6.694 1.00 93.94 94 ALA A CA 1
ATOM 745 C C . ALA A 1 94 ? -0.353 3.276 5.845 1.00 93.94 94 ALA A C 1
ATOM 747 O O . ALA A 1 94 ? -0.622 3.998 4.885 1.00 93.94 94 ALA A O 1
ATOM 748 N N . TYR A 1 95 ? -1.138 2.264 6.223 1.00 93.62 95 TYR A N 1
ATOM 749 C CA . TYR A 1 95 ? -2.376 1.920 5.521 1.00 93.62 95 TYR A CA 1
ATOM 750 C C . TYR A 1 95 ? -3.388 3.057 5.547 1.00 93.62 95 TYR A C 1
ATOM 752 O O . TYR A 1 95 ? -3.993 3.348 4.518 1.00 93.62 95 TYR A O 1
ATOM 760 N N . TRP A 1 96 ? -3.519 3.756 6.674 1.00 93.94 96 TRP A N 1
ATOM 761 C CA . TRP A 1 96 ? -4.430 4.888 6.783 1.00 93.94 96 TRP A CA 1
ATOM 762 C C . TRP A 1 96 ? -4.035 6.025 5.834 1.00 93.94 96 TRP A C 1
ATOM 764 O O . TRP A 1 96 ? -4.866 6.492 5.057 1.00 93.94 96 TRP A O 1
ATOM 774 N N . TYR A 1 97 ? -2.758 6.422 5.818 1.00 93.88 97 TYR A N 1
ATOM 775 C CA . TYR A 1 97 ? -2.257 7.454 4.901 1.00 93.88 97 TYR A CA 1
ATOM 776 C C . TYR A 1 97 ? -2.471 7.070 3.427 1.00 93.88 97 TYR A C 1
ATOM 778 O O . TYR A 1 97 ? -2.893 7.900 2.618 1.00 93.88 97 TYR A O 1
ATOM 786 N N . LEU A 1 98 ? -2.230 5.803 3.081 1.00 93.88 98 LEU A N 1
ATOM 787 C CA . LEU A 1 98 ? -2.417 5.273 1.728 1.00 93.88 98 LEU A CA 1
ATOM 788 C C . LEU A 1 98 ? -3.892 5.278 1.297 1.00 93.88 98 LEU A C 1
ATOM 790 O O . LEU A 1 98 ? -4.212 5.784 0.215 1.00 93.88 98 LEU A O 1
ATOM 794 N N . ASP A 1 99 ? -4.789 4.796 2.157 1.00 93.69 99 ASP A N 1
ATOM 795 C CA . ASP A 1 99 ? -6.232 4.770 1.904 1.00 93.69 99 ASP A CA 1
ATOM 796 C C . ASP A 1 99 ? -6.837 6.172 1.840 1.00 93.69 99 ASP A C 1
ATOM 798 O O . ASP A 1 99 ? -7.749 6.402 1.049 1.00 93.69 99 ASP A O 1
ATOM 802 N N . GLN A 1 100 ? -6.324 7.130 2.617 1.00 91.38 100 GLN A N 1
ATOM 803 C CA . GLN A 1 100 ? -6.720 8.537 2.497 1.00 91.38 100 GLN A CA 1
ATOM 804 C C . GLN A 1 100 ? -6.100 9.228 1.276 1.00 91.38 100 GLN A C 1
ATOM 806 O O . GLN A 1 100 ? -6.614 10.248 0.816 1.00 91.38 100 GLN A O 1
ATOM 811 N N . GLY A 1 101 ? -5.010 8.682 0.733 1.00 91.06 101 GLY A N 1
ATOM 812 C CA . GLY A 1 101 ? -4.239 9.310 -0.337 1.00 91.06 101 GLY A CA 1
ATOM 813 C C . GLY A 1 101 ? -3.485 10.562 0.113 1.00 91.06 101 GLY A C 1
ATOM 814 O O . GLY A 1 101 ? -3.235 11.441 -0.708 1.00 91.06 101 GLY A O 1
ATOM 815 N N . VAL A 1 102 ? -3.132 10.662 1.398 1.00 91.19 102 VAL A N 1
ATOM 816 C CA . VAL A 1 102 ? -2.402 11.803 1.977 1.00 91.19 102 VAL A CA 1
ATOM 817 C C . VAL A 1 102 ? -1.062 11.338 2.534 1.00 91.19 102 VAL A C 1
ATOM 819 O O . VAL A 1 102 ? -0.931 10.211 2.992 1.00 91.19 102 VAL A O 1
ATOM 822 N N . HIS A 1 103 ? -0.041 12.197 2.490 1.00 92.50 103 HIS A N 1
ATOM 823 C CA . HIS A 1 103 ? 1.296 11.892 3.022 1.00 92.50 103 HIS A CA 1
ATOM 824 C C . HIS A 1 103 ? 1.881 10.534 2.562 1.00 92.50 103 HIS A C 1
ATOM 826 O O . HIS A 1 103 ? 2.554 9.851 3.331 1.00 92.50 103 HIS A O 1
ATOM 832 N N . ILE A 1 104 ? 1.687 10.156 1.292 1.00 93.56 104 ILE A N 1
ATOM 833 C CA . ILE A 1 104 ? 2.085 8.841 0.740 1.00 93.56 104 ILE A CA 1
ATOM 834 C C . ILE A 1 104 ? 3.572 8.526 0.993 1.00 93.56 104 ILE A C 1
ATOM 836 O O . ILE A 1 104 ? 3.917 7.417 1.391 1.00 93.56 104 ILE A O 1
ATOM 840 N N . ARG A 1 105 ? 4.470 9.513 0.866 1.00 93.88 105 ARG A N 1
ATOM 841 C CA . ARG A 1 105 ? 5.904 9.331 1.175 1.00 93.88 105 ARG A CA 1
ATOM 842 C C . ARG A 1 105 ? 6.162 8.938 2.630 1.00 93.88 105 ARG A C 1
ATOM 844 O O . ARG A 1 105 ? 7.044 8.125 2.895 1.00 93.88 105 ARG A O 1
ATOM 851 N N . LYS A 1 106 ? 5.387 9.489 3.570 1.00 93.75 106 LYS A N 1
ATOM 852 C CA . LYS A 1 106 ? 5.455 9.123 4.991 1.00 93.75 106 LYS A CA 1
ATOM 853 C C . LYS A 1 106 ? 4.997 7.681 5.190 1.00 93.75 106 LYS A C 1
ATOM 855 O O . LYS A 1 106 ? 5.640 6.950 5.932 1.00 93.75 106 LYS A O 1
ATOM 860 N N . ALA A 1 107 ? 3.947 7.258 4.486 1.00 93.81 107 ALA A N 1
ATOM 861 C CA . ALA A 1 107 ? 3.508 5.867 4.502 1.00 93.81 107 ALA A CA 1
ATOM 862 C C . ALA A 1 107 ? 4.601 4.915 3.991 1.00 93.81 107 ALA A C 1
ATOM 864 O O . ALA A 1 107 ? 4.908 3.932 4.654 1.00 93.81 107 ALA A O 1
ATOM 865 N N . ILE A 1 108 ? 5.261 5.242 2.873 1.00 93.69 108 ILE A N 1
ATOM 866 C CA . ILE A 1 108 ? 6.384 4.447 2.337 1.00 93.69 108 ILE A CA 1
ATOM 867 C C . ILE A 1 108 ? 7.539 4.366 3.345 1.00 93.69 108 ILE A C 1
ATOM 869 O O . ILE A 1 108 ? 8.136 3.302 3.517 1.00 93.69 108 ILE A O 1
ATOM 873 N N . ALA A 1 109 ? 7.848 5.465 4.038 1.00 93.12 109 ALA A N 1
ATOM 874 C CA . ALA A 1 109 ? 8.872 5.471 5.080 1.00 93.12 109 ALA A CA 1
ATOM 875 C C . ALA A 1 109 ? 8.514 4.534 6.247 1.00 93.12 109 ALA A C 1
ATOM 877 O O . ALA A 1 109 ? 9.370 3.776 6.692 1.00 93.12 109 ALA A O 1
ATOM 878 N N . LEU A 1 110 ? 7.251 4.527 6.690 1.00 92.62 110 LEU A N 1
ATOM 879 C CA . LEU A 1 110 ? 6.763 3.604 7.723 1.00 92.62 110 LEU A CA 1
ATOM 880 C C . LEU A 1 110 ? 6.824 2.137 7.263 1.00 92.62 110 LEU A C 1
ATOM 882 O O . LEU A 1 110 ? 7.256 1.276 8.023 1.00 92.62 110 LEU A O 1
ATOM 886 N N . LEU A 1 111 ? 6.468 1.856 6.005 1.00 91.44 111 LEU A N 1
ATOM 887 C CA . LEU A 1 111 ? 6.544 0.509 5.416 1.00 91.44 111 LEU A CA 1
ATOM 888 C C . LEU A 1 111 ? 7.979 0.011 5.199 1.00 91.44 111 LEU A C 1
ATOM 890 O O . LEU A 1 111 ? 8.189 -1.179 4.979 1.00 91.44 111 LEU A O 1
ATOM 894 N N . SER A 1 112 ? 8.968 0.906 5.229 1.00 88.00 112 SER A N 1
ATOM 895 C CA . SER A 1 112 ? 10.377 0.535 5.065 1.00 88.00 112 SER A CA 1
ATOM 896 C C . SER A 1 112 ? 10.964 -0.123 6.318 1.00 88.00 112 SER A C 1
ATOM 898 O O . SER A 1 112 ? 12.052 -0.694 6.244 1.00 88.00 112 SER A O 1
ATOM 900 N N . ASP A 1 113 ? 10.262 -0.080 7.456 1.00 83.94 113 ASP A N 1
ATOM 901 C CA . ASP A 1 113 ? 10.664 -0.815 8.654 1.00 83.94 113 ASP A CA 1
ATOM 902 C C . ASP A 1 113 ? 10.596 -2.332 8.394 1.00 83.94 113 ASP A C 1
ATOM 904 O O . ASP A 1 113 ? 9.587 -2.878 7.946 1.00 83.94 113 ASP A O 1
ATOM 908 N N . CYS A 1 114 ? 11.694 -3.043 8.662 1.00 63.62 114 CYS A N 1
ATOM 909 C CA . CYS A 1 114 ? 11.802 -4.477 8.405 1.00 63.62 114 CYS A CA 1
ATOM 910 C C . CYS A 1 114 ? 10.883 -5.348 9.269 1.00 63.62 114 CYS A C 1
ATOM 912 O O . CYS A 1 114 ? 10.674 -6.510 8.930 1.00 63.62 114 CYS A O 1
ATOM 914 N N . ARG A 1 115 ? 10.342 -4.804 10.361 1.00 72.88 115 ARG A N 1
ATOM 915 C CA . ARG A 1 115 ? 9.468 -5.520 11.304 1.00 72.88 115 ARG A CA 1
ATOM 916 C C . ARG A 1 115 ? 8.000 -5.492 10.885 1.00 72.88 115 ARG A C 1
ATOM 918 O O . ARG A 1 115 ? 7.172 -6.167 11.491 1.00 72.88 115 ARG A O 1
ATOM 925 N N . VAL A 1 116 ? 7.670 -4.689 9.879 1.00 72.81 116 VAL A N 1
ATOM 926 C CA . VAL A 1 116 ? 6.312 -4.513 9.378 1.00 72.81 116 VAL A CA 1
ATOM 927 C C . VAL A 1 116 ? 6.013 -5.582 8.325 1.00 72.81 116 VAL A C 1
ATOM 929 O O . VAL A 1 116 ? 6.776 -5.747 7.374 1.00 72.81 116 VAL A O 1
ATOM 932 N N . ALA A 1 117 ? 4.906 -6.315 8.496 1.00 68.50 117 ALA A N 1
ATOM 933 C CA . ALA A 1 117 ? 4.436 -7.292 7.513 1.00 68.50 117 ALA A CA 1
ATOM 934 C C . ALA A 1 117 ? 4.114 -6.596 6.179 1.00 68.50 117 ALA A C 1
ATOM 936 O O . ALA A 1 117 ? 3.483 -5.539 6.158 1.00 68.50 117 ALA A O 1
ATOM 937 N N . ARG A 1 118 ? 4.589 -7.177 5.072 1.00 69.88 118 ARG A N 1
ATOM 938 C CA . ARG A 1 118 ? 4.607 -6.552 3.739 1.00 69.88 118 ARG A CA 1
ATOM 939 C C . ARG A 1 118 ? 3.588 -7.205 2.819 1.00 69.88 118 ARG A C 1
ATOM 941 O O . ARG A 1 118 ? 3.945 -7.761 1.784 1.00 69.88 118 ARG A O 1
ATOM 948 N N . ASP A 1 119 ? 2.330 -7.143 3.222 1.00 80.25 119 ASP A N 1
ATOM 949 C CA . ASP A 1 119 ? 1.239 -7.702 2.436 1.00 80.25 119 ASP A CA 1
ATOM 950 C C . ASP A 1 119 ? 0.694 -6.656 1.447 1.00 80.25 119 ASP A C 1
ATOM 952 O O . ASP A 1 119 ? 0.844 -5.447 1.632 1.00 80.25 119 ASP A O 1
ATOM 956 N N . TRP A 1 120 ? 0.051 -7.129 0.377 1.00 89.62 120 TRP A N 1
ATOM 957 C CA . TRP A 1 120 ? -0.708 -6.300 -0.576 1.00 89.62 120 TRP A CA 1
ATOM 958 C C . TRP A 1 120 ? 0.122 -5.324 -1.425 1.00 89.62 120 TRP A C 1
ATOM 960 O O . TRP A 1 120 ? -0.334 -4.223 -1.746 1.00 89.62 120 TRP A O 1
ATOM 970 N N . THR A 1 121 ? 1.313 -5.752 -1.852 1.00 92.44 121 THR A N 1
ATOM 971 C CA . THR A 1 121 ? 2.209 -5.006 -2.753 1.00 92.44 121 THR A CA 1
ATOM 972 C C . THR A 1 121 ? 1.485 -4.371 -3.937 1.00 92.44 121 THR A C 1
ATOM 974 O O . THR A 1 121 ? 1.578 -3.156 -4.101 1.00 92.44 121 THR A O 1
ATOM 977 N N . SER A 1 122 ? 0.696 -5.138 -4.693 1.00 93.94 122 SER A N 1
ATOM 978 C CA . SER A 1 122 ? -0.006 -4.633 -5.880 1.00 93.94 122 SER A CA 1
ATOM 979 C C . SER A 1 122 ? -0.975 -3.504 -5.547 1.00 93.94 122 SER A C 1
ATOM 981 O O . SER A 1 122 ? -1.057 -2.494 -6.244 1.00 93.94 122 SER A O 1
ATOM 983 N N . LYS A 1 123 ? -1.674 -3.614 -4.409 1.00 93.44 123 LYS A N 1
ATOM 984 C CA . LYS A 1 123 ? -2.586 -2.566 -3.943 1.00 93.44 123 LYS A CA 1
ATOM 985 C C . LYS A 1 123 ? -1.818 -1.305 -3.549 1.00 93.44 123 LYS A C 1
ATOM 987 O O . LYS A 1 123 ? -2.241 -0.207 -3.893 1.00 93.44 123 LYS A O 1
ATOM 992 N N . ILE A 1 124 ? -0.683 -1.441 -2.866 1.00 94.38 124 ILE A N 1
ATOM 993 C CA . ILE A 1 124 ? 0.161 -0.298 -2.490 1.00 94.38 124 ILE A CA 1
ATOM 994 C C . ILE A 1 124 ? 0.735 0.379 -3.741 1.00 94.38 124 ILE A C 1
ATOM 996 O O . ILE A 1 124 ? 0.685 1.604 -3.846 1.00 94.38 124 ILE A O 1
ATOM 1000 N N . MET A 1 125 ? 1.220 -0.393 -4.715 1.00 94.56 125 MET A N 1
ATOM 1001 C CA . MET A 1 125 ? 1.735 0.137 -5.979 1.00 94.56 125 MET A CA 1
ATOM 1002 C C . MET A 1 125 ? 0.648 0.861 -6.781 1.00 94.56 125 MET A C 1
ATOM 1004 O O . MET A 1 125 ? 0.884 1.980 -7.239 1.00 94.56 125 MET A O 1
ATOM 1008 N N . GLN A 1 126 ? -0.566 0.303 -6.830 1.00 94.62 126 GLN A N 1
ATOM 1009 C CA . GLN A 1 126 ? -1.746 0.965 -7.392 1.00 94.62 126 GLN A CA 1
ATOM 1010 C C . GLN A 1 126 ? -2.061 2.291 -6.680 1.00 94.62 126 GLN A C 1
ATOM 1012 O O . GLN A 1 126 ? -2.391 3.287 -7.317 1.00 94.62 126 GLN A O 1
ATOM 1017 N N . ILE A 1 127 ? -1.961 2.342 -5.349 1.00 94.38 127 ILE A N 1
ATOM 1018 C CA . ILE A 1 127 ? -2.208 3.578 -4.591 1.00 94.38 127 ILE A CA 1
ATOM 1019 C C . ILE A 1 127 ? -1.180 4.653 -4.944 1.00 94.38 127 ILE A C 1
ATOM 1021 O O . ILE A 1 127 ? -1.550 5.819 -5.119 1.00 94.38 127 ILE A O 1
ATOM 1025 N N . ILE A 1 128 ? 0.096 4.275 -5.053 1.00 95.00 128 ILE A N 1
ATOM 1026 C CA . ILE A 1 128 ? 1.178 5.199 -5.405 1.00 95.00 128 ILE A CA 1
ATOM 1027 C C . ILE A 1 128 ? 1.004 5.711 -6.843 1.00 95.00 128 ILE A C 1
ATOM 1029 O O . ILE A 1 128 ? 1.230 6.896 -7.087 1.00 95.00 128 ILE A O 1
ATOM 1033 N N . SER A 1 129 ? 0.544 4.870 -7.776 1.00 94.69 129 SER A N 1
ATOM 1034 C CA . SER A 1 129 ? 0.338 5.261 -9.178 1.00 94.69 129 SER A CA 1
ATOM 1035 C C . SER A 1 129 ? -0.794 6.273 -9.388 1.00 94.69 129 SER A C 1
ATOM 1037 O O . SER A 1 129 ? -0.883 6.862 -10.459 1.00 94.69 129 SER A O 1
ATOM 1039 N N . LEU A 1 130 ? -1.653 6.507 -8.385 1.00 93.19 130 LEU A N 1
ATOM 1040 C CA . LEU A 1 130 ? -2.669 7.568 -8.429 1.00 93.19 130 LEU A CA 1
ATOM 1041 C C . LEU A 1 130 ? -2.100 8.976 -8.187 1.00 93.19 130 LEU A C 1
ATOM 1043 O O . LEU A 1 130 ? -2.826 9.959 -8.350 1.00 93.19 130 LEU A O 1
ATOM 1047 N N . ALA A 1 131 ? -0.851 9.095 -7.730 1.00 91.19 131 ALA A N 1
ATOM 1048 C CA . ALA A 1 131 ? -0.187 10.385 -7.582 1.00 91.19 131 ALA A CA 1
ATOM 1049 C C . ALA A 1 131 ? 0.180 10.986 -8.956 1.00 91.19 131 ALA A C 1
ATOM 1051 O O . ALA A 1 131 ? 0.211 10.265 -9.955 1.00 91.19 131 ALA A O 1
ATOM 1052 N N . PRO A 1 132 ? 0.489 12.295 -9.040 1.00 89.25 132 PRO A N 1
ATOM 1053 C CA . PRO A 1 132 ? 1.002 12.890 -10.271 1.00 89.25 132 PRO A CA 1
ATOM 1054 C C . PRO A 1 132 ? 2.202 12.104 -10.818 1.00 89.25 132 PRO A C 1
ATOM 1056 O O . PRO A 1 132 ? 3.071 11.694 -10.052 1.00 89.25 132 PRO A O 1
ATOM 1059 N N . HIS A 1 133 ? 2.260 11.912 -12.139 1.00 82.88 133 HIS A N 1
ATOM 1060 C CA . HIS A 1 133 ? 3.178 10.970 -12.806 1.00 82.88 133 HIS A CA 1
ATOM 1061 C C . HIS A 1 133 ? 4.653 11.085 -12.380 1.00 82.88 133 HIS A C 1
ATOM 1063 O O . HIS A 1 133 ? 5.317 10.075 -12.126 1.00 82.88 133 HIS A O 1
ATOM 1069 N N . SER A 1 134 ? 5.165 12.314 -12.256 1.00 80.25 134 SER A N 1
ATOM 1070 C CA . SER A 1 134 ? 6.544 12.576 -11.817 1.00 80.25 134 SER A CA 1
ATOM 1071 C C . SER A 1 134 ? 6.797 12.089 -10.388 1.00 80.25 134 SER A C 1
ATOM 1073 O O . SER A 1 134 ? 7.799 11.429 -10.119 1.00 80.25 134 SER A O 1
ATOM 1075 N N . GLU A 1 135 ? 5.868 12.360 -9.474 1.00 90.12 135 GLU A N 1
ATOM 1076 C CA . GLU A 1 135 ? 5.968 11.949 -8.076 1.00 90.12 135 GLU A CA 1
ATOM 1077 C C . GLU A 1 135 ? 5.717 10.452 -7.896 1.00 90.12 135 GLU A C 1
ATOM 1079 O O . GLU A 1 135 ? 6.395 9.811 -7.090 1.00 90.12 135 GLU A O 1
ATOM 1084 N N . ALA A 1 136 ? 4.772 9.886 -8.649 1.00 93.00 136 ALA A N 1
ATOM 1085 C CA . ALA A 1 136 ? 4.454 8.465 -8.626 1.00 93.00 136 ALA A CA 1
ATOM 1086 C C . ALA A 1 136 ? 5.686 7.624 -8.980 1.00 93.00 136 ALA A C 1
ATOM 1088 O O . ALA A 1 136 ? 6.042 6.720 -8.228 1.00 93.00 136 ALA A O 1
ATOM 1089 N N . SER A 1 137 ? 6.392 7.977 -10.060 1.00 94.12 137 SER A N 1
ATOM 1090 C CA . SER A 1 137 ? 7.609 7.275 -10.492 1.00 94.12 137 SER A CA 1
ATOM 1091 C C . SER A 1 137 ? 8.699 7.303 -9.414 1.00 94.12 137 SER A C 1
ATOM 1093 O O . SER A 1 137 ? 9.310 6.279 -9.099 1.00 94.12 137 SER A O 1
ATOM 1095 N N . ASP A 1 138 ? 8.903 8.460 -8.776 1.00 94.75 138 ASP A N 1
ATOM 1096 C CA . ASP A 1 138 ? 9.836 8.594 -7.657 1.00 94.75 138 ASP A CA 1
ATOM 1097 C C . ASP A 1 138 ? 9.469 7.696 -6.476 1.00 94.75 138 ASP A C 1
ATOM 1099 O O . ASP A 1 138 ? 10.339 7.032 -5.907 1.00 94.75 138 ASP A O 1
ATOM 1103 N N . MET A 1 139 ? 8.191 7.695 -6.100 1.00 95.31 139 MET A N 1
ATOM 1104 C CA . MET A 1 139 ? 7.674 6.947 -4.959 1.00 95.31 139 MET A CA 1
ATOM 1105 C C . MET A 1 139 ? 7.652 5.438 -5.207 1.00 95.31 139 MET A C 1
ATOM 1107 O O . MET A 1 139 ? 7.979 4.689 -4.293 1.00 95.31 139 MET A O 1
ATOM 1111 N N . ILE A 1 140 ? 7.339 4.986 -6.424 1.00 96.25 140 ILE A N 1
ATOM 1112 C CA . ILE A 1 140 ? 7.398 3.571 -6.815 1.00 96.25 140 ILE A CA 1
ATOM 1113 C C . ILE A 1 140 ? 8.835 3.066 -6.694 1.00 96.25 140 ILE A C 1
ATOM 1115 O O . ILE A 1 140 ? 9.086 2.057 -6.035 1.00 96.25 140 ILE A O 1
ATOM 1119 N N . VAL A 1 141 ? 9.801 3.800 -7.260 1.00 95.69 141 VAL A N 1
ATOM 1120 C CA . VAL A 1 141 ? 11.215 3.416 -7.166 1.00 95.69 141 VAL A CA 1
ATOM 1121 C C . VAL A 1 141 ? 11.696 3.428 -5.717 1.00 95.69 141 VAL A C 1
ATOM 1123 O O . VAL A 1 141 ? 12.419 2.519 -5.309 1.00 95.69 141 VAL A O 1
ATOM 1126 N N . GLN A 1 142 ? 11.284 4.423 -4.925 1.00 94.88 142 GLN A N 1
ATOM 1127 C CA . GLN A 1 142 ? 11.583 4.474 -3.496 1.00 94.88 142 GLN A CA 1
ATOM 1128 C C . GLN A 1 142 ? 11.020 3.242 -2.775 1.00 94.88 142 GLN A C 1
ATOM 1130 O O . GLN A 1 142 ? 11.783 2.534 -2.129 1.00 94.88 142 GLN A O 1
ATOM 1135 N N . TYR A 1 143 ? 9.727 2.958 -2.937 1.00 95.12 143 TYR A N 1
ATOM 1136 C CA . TYR A 1 143 ? 9.038 1.832 -2.312 1.00 95.12 143 TYR A CA 1
ATOM 1137 C C . TYR A 1 143 ? 9.711 0.497 -2.642 1.00 95.12 143 TYR A C 1
ATOM 1139 O O . TYR A 1 143 ? 10.083 -0.241 -1.731 1.00 95.12 143 TYR A O 1
ATOM 1147 N N . VAL A 1 144 ? 9.964 0.210 -3.921 1.00 95.12 144 VAL A N 1
ATOM 1148 C CA . VAL A 1 144 ? 10.579 -1.064 -4.323 1.00 95.12 144 VAL A CA 1
ATOM 1149 C C . VAL A 1 144 ? 12.008 -1.195 -3.786 1.00 95.12 144 VAL A C 1
ATOM 1151 O O . VAL A 1 144 ? 12.391 -2.261 -3.306 1.00 95.12 144 VAL A O 1
ATOM 1154 N N . ARG A 1 145 ? 12.801 -0.115 -3.789 1.00 93.25 145 ARG A N 1
ATOM 1155 C CA . ARG A 1 145 ? 14.195 -0.161 -3.311 1.00 93.25 145 ARG A CA 1
ATOM 1156 C C . ARG A 1 145 ? 14.313 -0.242 -1.786 1.00 93.25 145 ARG A C 1
ATOM 1158 O O . ARG A 1 145 ? 15.228 -0.916 -1.305 1.00 93.25 145 ARG A O 1
ATOM 1165 N N . THR A 1 146 ? 13.438 0.432 -1.033 1.00 92.69 146 THR A N 1
ATOM 1166 C CA . THR A 1 146 ? 13.511 0.476 0.440 1.00 92.69 146 THR A CA 1
ATOM 1167 C C . THR A 1 146 ? 12.735 -0.658 1.095 1.00 92.69 146 THR A C 1
ATOM 1169 O O . THR A 1 146 ? 13.274 -1.333 1.968 1.00 92.69 146 THR A O 1
ATOM 1172 N N . VAL A 1 147 ? 11.501 -0.909 0.654 1.00 91.00 147 VAL A N 1
ATOM 1173 C CA . VAL A 1 147 ? 10.625 -1.939 1.229 1.00 91.00 147 VAL A CA 1
ATOM 1174 C C . VAL A 1 147 ? 10.973 -3.325 0.686 1.00 91.00 147 VAL A C 1
ATOM 1176 O O . VAL A 1 147 ? 10.794 -4.313 1.394 1.00 91.00 147 VAL A O 1
ATOM 1179 N N . ARG A 1 148 ? 11.524 -3.409 -0.537 1.00 90.44 148 ARG A N 1
ATOM 1180 C CA . ARG A 1 148 ? 11.859 -4.668 -1.231 1.00 90.44 148 ARG A CA 1
ATOM 1181 C C . ARG A 1 148 ? 10.697 -5.672 -1.196 1.00 90.44 148 ARG A C 1
ATOM 1183 O O . 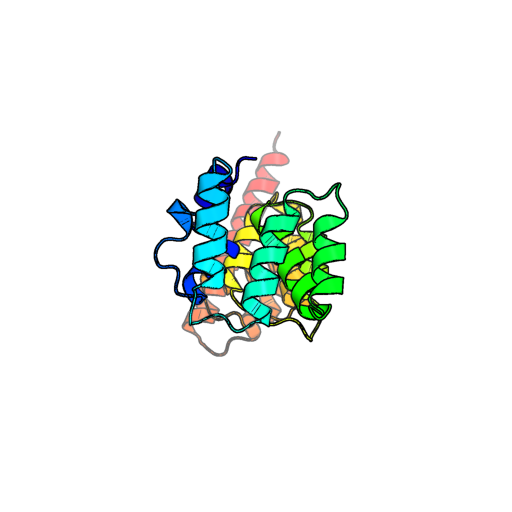ARG A 1 148 ? 10.853 -6.762 -0.637 1.00 90.44 148 ARG A O 1
ATOM 1190 N N . PRO A 1 149 ? 9.517 -5.289 -1.711 1.00 91.38 149 PRO A N 1
ATOM 1191 C CA . PRO A 1 149 ? 8.394 -6.204 -1.809 1.00 91.38 149 PRO A CA 1
ATOM 1192 C C . PRO A 1 149 ? 8.686 -7.303 -2.837 1.00 91.38 149 PRO A C 1
ATOM 1194 O O . PRO A 1 149 ? 9.524 -7.133 -3.727 1.00 91.38 149 PRO A O 1
ATOM 1197 N N . LEU A 1 150 ? 7.966 -8.416 -2.735 1.00 90.00 150 LEU A N 1
ATOM 1198 C CA . LEU A 1 150 ? 7.997 -9.451 -3.758 1.00 90.00 150 LEU A CA 1
ATOM 1199 C C . LEU A 1 150 ? 7.091 -9.019 -4.920 1.00 90.00 150 LEU A C 1
ATOM 1201 O O . LEU A 1 150 ? 5.881 -8.902 -4.745 1.00 90.00 150 LEU A O 1
ATOM 1205 N N . LEU A 1 151 ? 7.680 -8.753 -6.087 1.00 91.75 151 LEU A N 1
ATOM 1206 C CA . LEU A 1 151 ? 6.942 -8.407 -7.304 1.00 91.75 151 LEU A CA 1
ATOM 1207 C C . LEU A 1 151 ? 6.634 -9.695 -8.074 1.00 91.75 151 LEU A C 1
ATOM 1209 O O . LEU A 1 151 ? 7.545 -10.294 -8.644 1.00 91.75 151 LEU A O 1
ATOM 1213 N N . ILE A 1 152 ? 5.375 -10.132 -8.032 1.00 90.38 152 ILE A N 1
ATOM 1214 C CA . ILE A 1 152 ? 4.904 -11.361 -8.695 1.00 90.38 152 ILE A CA 1
ATOM 1215 C C . ILE A 1 152 ? 4.052 -11.012 -9.914 1.00 90.38 152 ILE A C 1
ATOM 1217 O O . ILE A 1 152 ? 4.259 -11.567 -10.990 1.00 90.38 152 ILE A O 1
ATOM 1221 N N . GLU A 1 153 ? 3.113 -10.080 -9.747 1.00 92.19 153 GLU A N 1
ATOM 1222 C CA . GLU A 1 153 ? 2.180 -9.692 -10.801 1.00 92.19 153 GLU A CA 1
ATOM 1223 C C . GLU A 1 153 ? 2.902 -8.935 -11.922 1.00 92.19 153 GLU A C 1
ATOM 1225 O O . GLU A 1 153 ? 3.748 -8.067 -11.674 1.00 92.19 153 GLU A O 1
ATOM 1230 N N . ALA A 1 154 ? 2.554 -9.250 -13.171 1.00 93.00 154 ALA A N 1
ATOM 1231 C CA . ALA A 1 154 ? 3.183 -8.642 -14.340 1.00 93.00 154 ALA A CA 1
ATOM 1232 C C . ALA A 1 154 ? 2.970 -7.122 -14.359 1.00 93.00 154 ALA A C 1
ATOM 1234 O O . ALA A 1 154 ? 3.894 -6.373 -14.665 1.00 93.00 154 ALA A O 1
ATOM 1235 N N . GLU A 1 155 ? 1.782 -6.666 -13.966 1.00 92.75 155 GLU A N 1
ATOM 1236 C CA . GLU A 1 155 ? 1.416 -5.252 -13.901 1.00 92.75 155 GLU A CA 1
ATOM 1237 C C . GLU A 1 155 ? 2.308 -4.479 -12.917 1.00 92.75 155 GLU A C 1
ATOM 1239 O O . GLU A 1 155 ? 2.718 -3.353 -13.202 1.00 92.75 155 GLU A O 1
ATOM 1244 N N . ASP A 1 156 ? 2.663 -5.089 -11.782 1.00 94.81 156 ASP A N 1
ATOM 1245 C CA . ASP A 1 156 ? 3.541 -4.472 -10.785 1.00 94.81 156 ASP A CA 1
ATOM 1246 C C . ASP A 1 156 ? 4.981 -4.363 -11.303 1.00 94.81 156 ASP A C 1
ATOM 1248 O O . ASP A 1 156 ? 5.651 -3.340 -11.118 1.00 94.81 156 ASP A O 1
ATOM 1252 N N . ILE A 1 157 ? 5.458 -5.407 -11.989 1.00 95.94 157 ILE A N 1
ATOM 1253 C CA . ILE A 1 157 ? 6.784 -5.435 -12.619 1.00 95.94 157 ILE A CA 1
ATOM 1254 C C . ILE A 1 157 ? 6.876 -4.358 -13.705 1.00 95.94 157 ILE A C 1
ATOM 1256 O O . ILE A 1 157 ? 7.847 -3.598 -13.740 1.00 95.94 157 ILE A O 1
ATOM 1260 N N . GLU A 1 158 ? 5.863 -4.260 -14.565 1.00 95.25 158 GLU A N 1
ATOM 1261 C CA . GLU A 1 158 ? 5.774 -3.252 -15.623 1.00 95.25 158 GLU A CA 1
ATOM 1262 C C . GLU A 1 158 ? 5.732 -1.835 -15.050 1.00 95.25 158 GLU A C 1
ATOM 1264 O O . GLU A 1 158 ? 6.485 -0.966 -15.495 1.00 95.25 158 GLU A O 1
ATOM 1269 N N . LEU A 1 159 ? 4.924 -1.609 -14.012 1.00 95.38 159 LEU A N 1
ATOM 1270 C CA . LEU A 1 159 ? 4.823 -0.316 -13.341 1.00 95.38 159 LEU A CA 1
ATOM 1271 C C . LEU A 1 159 ? 6.169 0.119 -12.741 1.00 95.38 159 LEU A C 1
ATOM 1273 O O . LEU A 1 159 ? 6.580 1.274 -12.898 1.00 95.38 159 LEU A O 1
ATOM 1277 N N . TYR A 1 160 ? 6.891 -0.799 -12.092 1.00 96.94 160 TYR A N 1
ATOM 1278 C CA . TYR A 1 160 ? 8.236 -0.517 -11.591 1.00 96.94 160 TYR A CA 1
ATOM 1279 C C . TYR A 1 160 ? 9.236 -0.258 -12.725 1.00 96.94 160 TYR A C 1
ATOM 1281 O O . TYR A 1 160 ? 10.040 0.672 -12.631 1.00 96.94 160 TYR A O 1
ATOM 1289 N N . LEU A 1 161 ? 9.170 -1.024 -13.816 1.00 96.62 161 LEU A N 1
ATOM 1290 C CA . LEU A 1 161 ? 10.040 -0.848 -14.976 1.00 96.62 161 LEU A CA 1
ATOM 1291 C C . LEU A 1 161 ? 9.855 0.529 -15.627 1.00 96.62 161 LEU A C 1
ATOM 1293 O O . LEU A 1 161 ? 10.840 1.216 -15.904 1.00 96.62 161 LEU A O 1
ATOM 1297 N N . THR A 1 162 ? 8.609 0.959 -15.836 1.00 94.56 162 THR A N 1
ATOM 1298 C CA . THR A 1 162 ? 8.305 2.294 -16.366 1.00 94.56 162 THR A CA 1
ATOM 1299 C C . THR A 1 162 ? 8.806 3.384 -15.420 1.00 94.56 162 THR A C 1
ATOM 1301 O O . THR A 1 162 ? 9.441 4.340 -15.867 1.00 94.56 162 THR A O 1
ATOM 1304 N N . ALA A 1 163 ? 8.611 3.216 -14.108 1.00 95.31 163 ALA A N 1
ATOM 1305 C CA . ALA A 1 163 ? 9.118 4.154 -13.110 1.00 95.31 163 ALA A CA 1
ATOM 1306 C C . ALA A 1 163 ? 10.659 4.236 -13.107 1.00 95.31 163 ALA A C 1
ATOM 1308 O O . ALA A 1 163 ? 11.218 5.322 -12.951 1.00 95.31 163 ALA A O 1
ATOM 1309 N N . LEU A 1 164 ? 11.365 3.119 -13.325 1.00 95.69 164 LEU A N 1
ATOM 1310 C CA . LEU A 1 164 ? 12.817 3.118 -13.522 1.00 95.69 164 LEU A CA 1
ATOM 1311 C C . LEU A 1 164 ? 13.209 3.861 -14.797 1.00 95.69 164 LEU A C 1
ATOM 1313 O O . LEU A 1 164 ? 14.112 4.692 -14.746 1.00 95.69 164 LEU A O 1
ATOM 1317 N N . ALA A 1 165 ? 12.531 3.597 -15.915 1.00 93.94 165 ALA A N 1
ATOM 1318 C CA . ALA A 1 165 ? 12.840 4.206 -17.206 1.00 93.94 165 ALA A CA 1
ATOM 1319 C C . ALA A 1 165 ? 12.687 5.736 -17.178 1.00 93.94 165 ALA A C 1
ATOM 1321 O O . ALA A 1 165 ? 13.523 6.446 -17.745 1.00 93.94 165 ALA A O 1
ATOM 1322 N N . GLU A 1 166 ? 11.688 6.257 -16.454 1.00 91.62 166 GLU A N 1
ATOM 1323 C CA . GLU A 1 166 ? 11.511 7.698 -16.228 1.00 91.62 166 GLU A CA 1
ATOM 1324 C C . GLU A 1 166 ? 12.755 8.354 -15.613 1.00 91.62 166 GLU A C 1
ATOM 1326 O O . GLU A 1 166 ? 13.111 9.470 -16.014 1.00 91.62 166 GLU A O 1
ATOM 1331 N N . LYS A 1 167 ? 13.441 7.645 -14.702 1.00 90.00 167 LYS A N 1
ATOM 1332 C CA . LYS A 1 167 ? 14.661 8.109 -14.019 1.00 90.00 167 LYS A CA 1
ATOM 1333 C C . LYS A 1 167 ? 15.934 7.817 -14.809 1.00 90.00 167 LYS A C 1
ATOM 1335 O O . LYS A 1 167 ? 16.791 8.683 -14.947 1.00 90.00 167 LYS A O 1
ATOM 1340 N N . SER A 1 168 ? 16.083 6.581 -15.270 1.00 92.25 168 SER A N 1
ATOM 1341 C CA . SER A 1 168 ? 17.265 6.064 -15.949 1.00 92.25 168 SER A CA 1
ATOM 1342 C C . SER A 1 168 ? 16.889 4.854 -16.798 1.00 92.25 168 SER A C 1
ATOM 1344 O O . SER A 1 168 ? 16.621 3.764 -16.289 1.00 92.25 168 SER A O 1
ATOM 1346 N N . ILE A 1 169 ? 16.957 5.026 -18.118 1.00 92.31 169 ILE A N 1
ATOM 1347 C CA . ILE A 1 169 ? 16.776 3.935 -19.083 1.00 92.31 169 ILE A CA 1
ATOM 1348 C C . ILE A 1 169 ? 17.754 2.776 -18.833 1.00 92.31 169 ILE A C 1
ATOM 1350 O O . ILE A 1 169 ? 17.409 1.614 -19.028 1.00 92.31 169 ILE A O 1
ATOM 1354 N N . LEU A 1 170 ? 18.960 3.082 -18.342 1.00 93.81 170 LEU A N 1
ATOM 1355 C CA . LEU A 1 170 ? 19.983 2.087 -18.038 1.00 93.81 170 LEU A CA 1
ATOM 1356 C C . LEU A 1 170 ? 19.596 1.220 -16.834 1.00 93.81 170 LEU A C 1
ATOM 1358 O O . LEU A 1 170 ? 19.816 0.012 -16.861 1.00 93.81 170 LEU A O 1
ATOM 1362 N N . ASP A 1 171 ? 19.013 1.815 -15.791 1.00 95.12 171 ASP A N 1
ATOM 1363 C CA . ASP A 1 171 ? 18.532 1.056 -14.630 1.00 95.12 171 ASP A CA 1
ATOM 1364 C C . ASP A 1 171 ? 17.383 0.129 -15.035 1.00 95.12 171 ASP A C 1
ATOM 1366 O O . ASP A 1 171 ? 17.331 -1.021 -14.603 1.00 95.12 171 ASP A O 1
ATOM 1370 N N . ALA A 1 172 ? 16.501 0.611 -15.910 1.00 95.50 172 ALA A N 1
ATOM 1371 C CA . ALA A 1 172 ? 15.395 -0.172 -16.436 1.00 95.50 172 ALA A CA 1
ATOM 137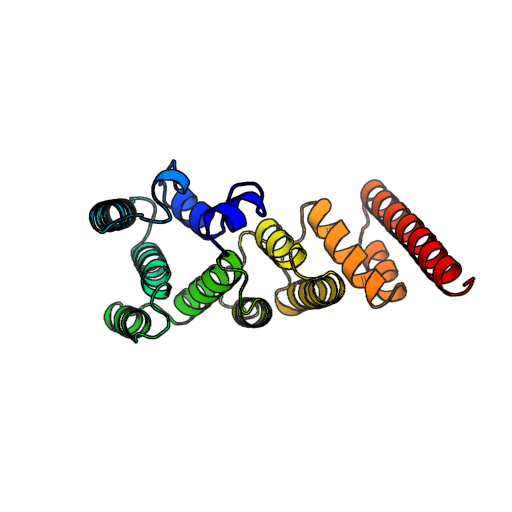2 C C . ALA A 1 172 ? 15.894 -1.355 -17.293 1.00 95.50 172 ALA A C 1
ATOM 1374 O O . ALA A 1 172 ? 15.461 -2.489 -17.105 1.00 95.50 172 ALA A O 1
ATOM 1375 N N . TRP A 1 173 ? 16.894 -1.131 -18.153 1.00 94.19 173 TRP A N 1
ATOM 1376 C CA . TRP A 1 173 ? 17.554 -2.194 -18.921 1.00 94.19 173 TRP A CA 1
ATOM 1377 C C . TRP A 1 173 ? 18.233 -3.247 -18.034 1.00 94.19 173 TRP A C 1
ATOM 1379 O O . TRP A 1 173 ? 18.110 -4.453 -18.266 1.00 94.19 173 TRP A O 1
ATOM 1389 N N . ARG A 1 174 ? 18.939 -2.803 -16.987 1.00 95.38 174 ARG A N 1
ATOM 1390 C CA . ARG A 1 174 ? 19.559 -3.707 -16.007 1.00 95.38 174 ARG A CA 1
ATOM 1391 C C . ARG A 1 174 ? 18.513 -4.557 -15.300 1.00 95.38 174 ARG A C 1
ATOM 1393 O O . ARG A 1 174 ? 18.752 -5.740 -15.105 1.00 95.38 174 ARG A O 1
ATOM 1400 N N . PHE A 1 175 ? 17.367 -3.971 -14.958 1.00 95.69 175 PHE A N 1
ATOM 1401 C CA . PHE A 1 175 ? 16.264 -4.701 -14.345 1.00 95.69 175 PHE A CA 1
ATOM 1402 C C . PHE A 1 175 ? 15.664 -5.750 -15.291 1.00 95.69 175 PHE A C 1
ATOM 1404 O O . PHE A 1 175 ? 15.478 -6.883 -14.877 1.00 95.69 175 PHE A O 1
ATOM 1411 N N . ILE A 1 176 ? 15.470 -5.452 -16.581 1.00 95.25 176 ILE A N 1
ATOM 1412 C CA . ILE A 1 176 ? 15.053 -6.475 -17.566 1.00 95.25 176 ILE A CA 1
ATOM 1413 C C . ILE A 1 176 ? 16.016 -7.669 -17.575 1.00 95.25 176 ILE A C 1
ATOM 1415 O O . ILE A 1 176 ? 15.601 -8.821 -17.677 1.00 95.25 176 ILE A O 1
ATOM 1419 N N . SER A 1 177 ? 17.315 -7.390 -17.461 1.00 92.75 177 SER A N 1
ATOM 1420 C CA . SER A 1 177 ? 18.365 -8.411 -17.512 1.00 92.75 177 SER A CA 1
ATOM 1421 C C . SER A 1 177 ? 18.360 -9.362 -16.308 1.00 92.75 177 SER A C 1
ATOM 1423 O O . SER A 1 177 ? 19.085 -10.350 -16.343 1.00 92.75 177 SER A O 1
ATOM 1425 N N . THR A 1 178 ? 17.573 -9.096 -15.256 1.00 93.94 178 THR A N 1
ATOM 1426 C CA . THR A 1 178 ? 17.448 -10.005 -14.103 1.00 93.94 178 THR A CA 1
ATOM 1427 C C . THR A 1 178 ? 16.431 -11.125 -14.315 1.00 93.94 178 THR A C 1
ATOM 1429 O O . THR A 1 178 ? 16.301 -11.981 -13.446 1.00 93.94 178 THR A O 1
ATOM 1432 N N . PHE A 1 179 ? 15.679 -11.109 -15.419 1.00 92.44 179 PHE A N 1
ATOM 1433 C CA . PHE A 1 179 ? 14.678 -12.127 -15.731 1.00 92.44 179 PHE A CA 1
ATOM 1434 C C . PHE A 1 179 ? 15.260 -13.190 -16.668 1.00 92.44 179 PHE A C 1
ATOM 1436 O O . PHE A 1 179 ? 15.665 -12.883 -17.793 1.00 92.44 179 PHE A O 1
ATOM 1443 N N . ASP A 1 180 ? 15.247 -14.443 -16.211 1.00 91.94 180 ASP A N 1
ATOM 1444 C CA . ASP A 1 180 ? 15.629 -15.607 -17.022 1.00 91.94 180 ASP A CA 1
ATOM 1445 C C . ASP A 1 180 ? 14.498 -16.060 -17.960 1.00 91.94 180 ASP A C 1
ATOM 1447 O O . ASP A 1 180 ? 14.753 -16.629 -19.022 1.00 91.94 180 ASP A O 1
ATOM 1451 N N . ASP A 1 181 ? 13.247 -15.768 -17.593 1.00 93.62 181 ASP A N 1
ATOM 1452 C CA . ASP A 1 181 ? 12.062 -16.044 -18.404 1.00 93.62 181 ASP A CA 1
ATOM 1453 C C . ASP A 1 181 ? 12.083 -15.212 -19.698 1.00 93.62 181 ASP A C 1
ATOM 1455 O O . ASP A 1 181 ? 12.031 -13.976 -19.677 1.00 93.62 181 ASP A O 1
ATOM 1459 N N . TYR A 1 182 ? 12.158 -15.907 -20.837 1.00 92.38 182 TYR A N 1
ATOM 1460 C CA . TYR A 1 182 ? 12.199 -15.296 -22.160 1.00 92.38 182 TYR A CA 1
ATOM 1461 C C . TYR A 1 182 ? 10.945 -14.469 -22.457 1.00 92.38 182 TYR A C 1
ATOM 1463 O O . TYR A 1 182 ? 11.080 -13.360 -22.980 1.00 92.38 182 TYR A O 1
ATOM 1471 N N . ASP A 1 183 ? 9.759 -14.976 -22.117 1.00 93.50 183 ASP A N 1
ATOM 1472 C CA . ASP A 1 183 ? 8.487 -14.346 -22.468 1.00 93.50 183 ASP A CA 1
ATOM 1473 C C . ASP A 1 183 ? 8.304 -13.052 -21.676 1.00 93.50 183 ASP A C 1
ATOM 1475 O O . ASP A 1 183 ? 8.022 -11.996 -22.254 1.00 93.50 183 ASP A O 1
ATOM 1479 N N . MET A 1 184 ? 8.571 -13.103 -20.366 1.00 91.75 184 MET A N 1
ATOM 1480 C CA . MET A 1 184 ? 8.569 -11.913 -19.514 1.00 91.75 184 MET A CA 1
ATOM 1481 C C . MET A 1 184 ? 9.608 -10.898 -19.996 1.00 91.75 184 MET A C 1
ATOM 1483 O O . MET A 1 184 ? 9.284 -9.737 -20.240 1.00 91.75 184 MET A O 1
ATOM 1487 N N . ARG A 1 185 ? 10.858 -11.322 -20.216 1.00 94.44 185 ARG A N 1
ATOM 1488 C CA . ARG A 1 185 ? 11.924 -10.424 -20.679 1.00 94.44 185 ARG A CA 1
ATOM 1489 C C . ARG A 1 185 ? 11.574 -9.760 -22.012 1.00 94.44 185 ARG A C 1
ATOM 1491 O O . ARG A 1 185 ? 11.785 -8.559 -22.169 1.00 94.44 185 ARG A O 1
ATOM 1498 N N . HIS A 1 186 ? 11.028 -10.514 -22.965 1.00 94.50 186 HIS A N 1
ATOM 1499 C CA . HIS A 1 186 ? 10.597 -9.995 -24.262 1.00 94.50 186 HIS A CA 1
ATOM 1500 C C . HIS A 1 186 ? 9.460 -8.972 -24.116 1.00 94.50 186 HIS A C 1
ATOM 1502 O O . HIS A 1 186 ? 9.538 -7.889 -24.701 1.00 94.50 186 HIS A O 1
ATOM 1508 N N . ARG A 1 187 ? 8.457 -9.258 -23.276 1.00 94.50 187 ARG A N 1
ATOM 1509 C CA . ARG A 1 187 ? 7.365 -8.327 -22.948 1.00 94.50 187 ARG A CA 1
ATOM 1510 C C . ARG A 1 187 ? 7.892 -7.009 -22.366 1.00 94.50 187 ARG A C 1
ATOM 1512 O O . ARG A 1 187 ? 7.538 -5.934 -22.850 1.00 94.50 187 ARG A O 1
ATOM 1519 N N . LEU A 1 188 ? 8.803 -7.079 -21.395 1.00 95.31 188 LEU A N 1
ATOM 1520 C CA . LEU A 1 188 ? 9.404 -5.897 -20.765 1.00 95.31 188 LEU A CA 1
ATOM 1521 C C . LEU A 1 188 ? 10.274 -5.076 -21.738 1.00 95.31 188 LEU A C 1
ATOM 1523 O O . LEU A 1 188 ? 10.259 -3.843 -21.698 1.00 95.31 188 LEU A O 1
ATOM 1527 N N . LEU A 1 189 ? 11.000 -5.736 -22.649 1.00 94.94 189 LEU A N 1
ATOM 1528 C CA . LEU A 1 189 ? 11.758 -5.063 -23.711 1.00 94.94 189 LEU A CA 1
ATOM 1529 C C . LEU A 1 189 ? 10.839 -4.277 -24.648 1.00 94.94 189 LEU A C 1
ATOM 1531 O O . LEU A 1 189 ? 11.110 -3.110 -24.937 1.00 94.94 189 LEU A O 1
ATOM 1535 N N . GLN A 1 190 ? 9.746 -4.895 -25.103 1.00 93.88 190 GLN A N 1
ATOM 1536 C CA . GLN A 1 190 ? 8.764 -4.228 -25.958 1.00 93.88 190 GLN A CA 1
ATOM 1537 C C . GLN A 1 190 ? 8.156 -3.004 -25.266 1.00 93.88 190 GLN A C 1
ATOM 1539 O O . GLN A 1 190 ? 8.067 -1.939 -25.884 1.00 93.88 190 GLN A O 1
ATOM 1544 N N . LEU A 1 191 ? 7.816 -3.125 -23.979 1.00 93.88 191 LEU A N 1
ATOM 1545 C CA . LEU A 1 191 ? 7.283 -2.023 -23.181 1.00 93.88 191 LEU A CA 1
ATOM 1546 C C . LEU A 1 191 ? 8.251 -0.830 -23.133 1.00 93.88 191 LEU A C 1
ATOM 1548 O O . LEU A 1 191 ? 7.850 0.303 -23.405 1.00 93.88 191 LEU A O 1
ATOM 1552 N N . ILE A 1 192 ? 9.536 -1.066 -22.848 1.00 93.56 192 ILE A N 1
ATOM 1553 C CA . ILE A 1 192 ? 10.534 0.012 -22.786 1.00 93.56 192 ILE A CA 1
ATOM 1554 C C . ILE A 1 192 ? 10.799 0.653 -24.144 1.00 93.56 192 ILE A C 1
ATOM 1556 O O . ILE A 1 192 ? 10.960 1.876 -24.219 1.00 93.56 192 ILE A O 1
ATOM 1560 N N . LEU A 1 193 ? 10.856 -0.140 -25.215 1.00 91.69 193 LEU A N 1
ATOM 1561 C CA . LEU A 1 193 ? 11.049 0.391 -26.564 1.00 91.69 193 LEU A CA 1
ATOM 1562 C C . LEU A 1 193 ? 9.881 1.299 -26.951 1.00 91.69 193 LEU A C 1
ATOM 1564 O O . LEU A 1 193 ? 10.097 2.425 -27.402 1.00 91.69 193 LEU A O 1
ATOM 1568 N N . HIS A 1 194 ? 8.652 0.845 -26.699 1.00 90.31 194 HIS A N 1
ATOM 1569 C CA . HIS A 1 194 ? 7.450 1.627 -26.952 1.00 90.31 194 HIS A CA 1
ATOM 1570 C C . HIS A 1 194 ? 7.436 2.933 -26.148 1.00 90.31 194 HIS A C 1
ATOM 1572 O O . HIS A 1 194 ? 7.263 4.013 -26.719 1.00 90.31 194 HIS A O 1
ATOM 1578 N N . TRP A 1 195 ? 7.708 2.849 -24.844 1.00 88.62 195 TRP A N 1
ATOM 1579 C CA . TRP A 1 195 ? 7.780 4.011 -23.960 1.00 88.62 195 TRP A CA 1
ATOM 1580 C C . TRP A 1 195 ? 8.845 5.025 -24.419 1.00 88.62 195 TRP A C 1
ATOM 1582 O O . TRP A 1 195 ? 8.591 6.231 -24.465 1.00 88.62 195 TRP A O 1
ATOM 1592 N N . SER A 1 196 ? 10.021 4.548 -24.840 1.00 87.25 196 SER A N 1
ATOM 1593 C CA . SER A 1 196 ? 11.127 5.404 -25.297 1.00 87.25 196 SER A CA 1
ATOM 1594 C C . SER A 1 196 ? 10.762 6.192 -26.558 1.00 87.25 196 SER A C 1
ATOM 1596 O O . SER A 1 196 ? 11.043 7.390 -26.652 1.00 87.25 196 SER A O 1
ATOM 1598 N N . VAL A 1 197 ? 10.093 5.539 -27.513 1.00 86.31 197 VAL A N 1
ATOM 1599 C CA . VAL A 1 197 ? 9.646 6.161 -28.770 1.00 86.31 197 VAL A CA 1
ATOM 1600 C C . VAL A 1 197 ? 8.535 7.181 -28.514 1.00 86.31 197 VAL A C 1
ATOM 1602 O O . VAL A 1 197 ? 8.594 8.293 -29.041 1.00 86.31 197 VAL A O 1
ATOM 1605 N N . GLN A 1 198 ? 7.558 6.856 -27.662 1.00 82.56 198 GLN A N 1
ATOM 1606 C CA . GLN A 1 198 ? 6.490 7.791 -27.292 1.00 82.56 198 GLN A CA 1
ATOM 1607 C C . GLN A 1 198 ? 7.038 9.058 -26.623 1.00 82.56 198 GLN A C 1
ATOM 1609 O O . GLN A 1 198 ? 6.639 10.171 -26.975 1.00 82.56 198 GLN A O 1
ATOM 1614 N N . ARG A 1 199 ? 8.005 8.921 -25.707 1.00 75.25 199 ARG A N 1
ATOM 1615 C CA . ARG A 1 199 ? 8.627 10.069 -25.030 1.00 75.25 199 ARG A CA 1
ATOM 1616 C C . ARG A 1 199 ? 9.430 10.943 -25.996 1.00 75.25 199 ARG A C 1
ATOM 1618 O O . ARG A 1 199 ? 9.400 12.170 -25.878 1.00 75.25 199 ARG A O 1
ATOM 1625 N N . ALA A 1 200 ? 10.122 10.331 -26.958 1.00 64.94 200 ALA A N 1
ATOM 1626 C CA . ALA A 1 200 ? 10.833 11.053 -28.011 1.00 64.94 200 ALA A CA 1
ATOM 1627 C C . ALA A 1 200 ? 9.868 11.859 -28.898 1.00 64.94 200 ALA A C 1
ATOM 1629 O O . ALA A 1 200 ? 10.129 13.028 -29.180 1.00 64.94 200 ALA A O 1
ATOM 1630 N N . TYR A 1 201 ? 8.722 11.276 -29.261 1.00 61.72 201 TYR A N 1
ATOM 1631 C CA . TYR A 1 201 ? 7.694 11.948 -30.059 1.00 61.72 201 TYR A CA 1
ATOM 1632 C C . TYR A 1 201 ? 7.100 13.173 -29.343 1.00 61.72 201 TYR A C 1
ATOM 1634 O O . TYR A 1 201 ? 7.058 14.259 -29.921 1.00 61.72 201 TYR A O 1
ATOM 1642 N N . ILE A 1 202 ? 6.725 13.032 -28.064 1.00 63.62 202 ILE A N 1
ATOM 1643 C CA . ILE A 1 202 ? 6.167 14.129 -27.251 1.00 63.62 202 ILE A CA 1
ATOM 1644 C C . ILE A 1 202 ? 7.186 15.263 -27.067 1.00 63.62 202 ILE A C 1
ATOM 1646 O O . ILE A 1 202 ? 6.839 16.438 -27.157 1.00 63.62 202 ILE A O 1
ATOM 1650 N N . ARG A 1 203 ? 8.466 14.941 -26.841 1.00 57.09 203 ARG A N 1
ATOM 1651 C CA . ARG A 1 203 ? 9.510 15.972 -26.736 1.00 57.09 203 ARG A CA 1
ATOM 1652 C C . ARG A 1 203 ? 9.714 16.698 -28.065 1.00 57.09 203 ARG A C 1
ATOM 1654 O O . ARG A 1 203 ? 9.767 17.921 -28.069 1.00 57.09 203 ARG A O 1
ATOM 1661 N N . CYS A 1 204 ? 9.768 15.988 -29.192 1.00 44.56 204 CYS A N 1
ATOM 1662 C CA . CYS A 1 204 ? 9.938 16.610 -30.508 1.00 44.56 204 CYS A CA 1
ATOM 1663 C C . CYS A 1 204 ? 8.759 17.497 -30.942 1.00 44.56 204 CYS A C 1
ATOM 1665 O O . CYS A 1 204 ? 8.989 18.450 -31.684 1.00 44.56 204 CYS A O 1
ATOM 1667 N N . SER A 1 205 ? 7.525 17.231 -30.495 1.00 48.47 205 SER A N 1
ATOM 1668 C CA . SER A 1 205 ? 6.382 18.099 -30.811 1.00 48.47 205 SER A CA 1
ATOM 1669 C C . SER A 1 205 ? 6.400 19.420 -30.037 1.00 48.47 205 SER A C 1
ATOM 1671 O O . SER A 1 205 ? 5.932 20.423 -30.560 1.00 48.47 205 SER A O 1
ATOM 1673 N N . ILE A 1 206 ? 6.966 19.440 -28.825 1.00 53.12 206 ILE A N 1
ATOM 1674 C CA . ILE A 1 206 ? 7.063 20.648 -27.985 1.00 53.12 206 ILE A CA 1
ATOM 1675 C C . ILE A 1 206 ? 8.118 21.633 -28.524 1.00 53.12 206 ILE A C 1
ATOM 1677 O O . ILE A 1 206 ? 7.958 22.837 -28.374 1.00 53.12 206 ILE A O 1
ATOM 1681 N N . TYR A 1 207 ? 9.167 21.150 -29.199 1.00 45.25 207 TYR A N 1
ATOM 1682 C CA . TYR A 1 207 ? 10.214 22.000 -29.795 1.00 45.25 207 TYR A CA 1
ATOM 1683 C C . TYR A 1 207 ? 9.937 22.422 -31.254 1.00 45.25 207 TYR A C 1
ATOM 1685 O O . TYR A 1 207 ? 10.829 22.951 -31.915 1.00 45.25 207 TYR A O 1
ATOM 1693 N N . ARG A 1 208 ? 8.735 22.156 -31.788 1.00 41.38 208 ARG A N 1
ATOM 1694 C CA . ARG A 1 208 ? 8.313 22.548 -33.152 1.00 41.38 208 ARG A CA 1
ATOM 1695 C C . ARG A 1 208 ? 7.275 23.683 -33.190 1.00 41.38 208 ARG A C 1
ATOM 1697 O O . ARG A 1 208 ? 6.758 23.976 -34.266 1.00 41.38 208 ARG A O 1
ATOM 1704 N N . THR A 1 209 ? 7.002 24.321 -32.056 1.00 42.34 209 THR A N 1
ATOM 1705 C CA . THR A 1 209 ? 6.217 25.565 -31.912 1.00 42.34 209 THR A CA 1
ATOM 1706 C C . THR A 1 209 ? 7.091 26.652 -31.326 1.00 42.34 209 THR A C 1
ATOM 1708 O O . THR A 1 209 ? 6.966 27.802 -31.790 1.00 42.34 209 THR A O 1
#

pLDDT: mean 89.0, std 10.14, range [41.38, 96.94]

Foldseek 3Di:
DDLCVLCVLLVNDAPLNVLLVLLVNVGSPVLPPQPDPVSVVVNLVSLVPRPRDDPLSSLLSVLLVVCVPVVDCVSVVSCVVSVNDVLSVLQSVLSSCLSVLHPNVSSLVSLLPPSHDDPDLVSNLSSLPPPDPLRSLVSLCSSCVRNVDDDDDLVSLLSNLVSCVVVPVVVSVVSLVVDPDPVSSVVSVVSSVVVVVVVVVVVVVVVPD

Secondary structure (DSSP, 8-state):
--HHHHHHHTTT--HHHHHHHHTT-S-HHHHSS-SSHHHHHHHHHHHHS-TT--HHHHHHHHHHHHTT-TTSTHHHHHHHHTT--HHHHHHHHHHHHHHHT-SHHHHHHHHTSTTS----HHHHHHHHHTS-HHHHHHHHHHHHHHH-----SHHHHHHHHHHHHHH-HHHHHHHHTT---HHHHHHHHHHHHHHHHHHHHHHHHH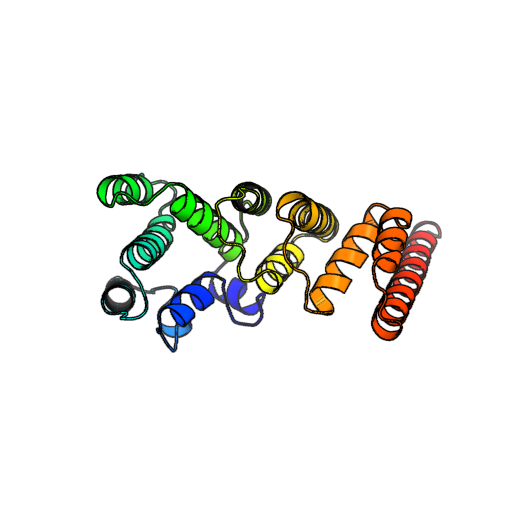TT-

Sequence (209 aa):
QTIRQRRALLSGTLLFDTLLFTGGITDPASLYPPKDLSALRRLVAAIQDSSRFDQIKRDSAIYYLLKWHETDDRARSFASSMGVHPQFTALTDAYWYLDQGVHIRKAIALLSDCRVARDWTSKIMQIISLAPHSEASDMIVQYVRTVRPLLIEAEDIELYLTALAEKSILDAWRFISTFDDYDMRHRLLQLILHWSVQRAYIRCSIYRT

Organism: NCBI:txid1128425

Radius of gyration: 20.01 Å; chains: 1; bounding box: 45×42×60 Å

InterPro domains:
  IPR025151 ELYS-like domain [PF13934] (13-198)